Protein AF-A0A497EC99-F1 (afdb_monomer)

Sequence (190 aa):
MMKTQTLIRAAGALVLCTLIGCSTVTSVNPIGRPLASDLSAELTGTWMGAEGNQLQIHCDSAGRLTYAVTEWKEDQGAFAIETGDGILTSIGDRVFFNYVENQDADRPTHGFLLLRAMDGQLAVWLPDVDEFQKLVEENVLIGDLEEDSQASNVVLTGSSEEIATALENLDLAGLFDWSEPAVVLVRVAR

Radius of gyration: 17.2 Å; Cα contacts (8 Å, |Δi|>4): 390; chains: 1; bounding box: 43×41×49 Å

Nearest PDB structures (foldseek):
  2aco-assembly1_B  TM=6.221E-01  e=7.174E-02  Escherichia coli
  1pts-assembly1_A  TM=5.493E-01  e=1.748E-01  Streptomyces avidinii
  8qex-assembly1_B  TM=5.100E-01  e=1.002E-01  Streptomyces avidinii
  5yvf-assembly1_A  TM=5.021E-01  e=2.309E-01  Arabidopsis thaliana
  2wq9-assembly1_A  TM=4.909E-01  e=1.653E-01  Homo sapiens

pLDDT: mean 83.69, std 18.58, range [28.67, 97.56]

Secondary structure (DSSP, 8-state):
----------S-TT----SS----EEESS-SSEE-SS--HHHH-EEEE-TTS-EEEEEE-TT-EEEEEEEEEETTTTEEEEEEEEEEEEEETTEEEEEEES-TTSSS--EEEEEEEEETTEEEEE---HHHHHHHHHTTSS-EEEEE-SS-EEEEE-S-HHHHHHHHHTS-HHHHTTTTS-SEEEEEPP-

Foldseek 3Di:
DDDDDDDDDDDDPVDLCPDFAEAAEKELEDAAAWDPFFCQVLFAAWWAFPVRKIKGWGADRRFKIKIWIWDQDVVVNDIDIDIWIFGWHDQVVWIKTWTFSCPPDPRTITAIWTWDGDDQKIFIFGFDNVVLVVCVVVVLFAWDWDDDPRYTYTYGYDYNVSNSVSVNVDDCCVGGVVVDGSTMIGGDDD

Mean predicted aligned error: 7.89 Å

Structure (mmCIF, N/CA/C/O backbone):
data_AF-A0A497EC99-F1
#
_entry.id   AF-A0A497EC99-F1
#
loop_
_atom_site.group_PDB
_atom_site.id
_atom_site.type_symbol
_atom_site.label_atom_id
_atom_site.label_alt_id
_atom_site.label_comp_id
_atom_site.label_asym_id
_atom_site.label_entity_id
_atom_site.label_seq_id
_atom_site.pdbx_PDB_ins_code
_atom_site.Cartn_x
_atom_site.Cartn_y
_atom_site.Cartn_z
_atom_site.occupancy
_atom_site.B_iso_or_equiv
_atom_site.auth_seq_id
_atom_site.auth_comp_id
_atom_site.auth_asym_id
_atom_site.auth_atom_id
_atom_site.pdbx_PDB_model_num
ATOM 1 N N . MET A 1 1 ? -26.851 10.327 -34.300 1.00 41.28 1 MET A N 1
ATOM 2 C CA . MET A 1 1 ? -26.995 9.330 -33.221 1.00 41.28 1 MET A CA 1
ATOM 3 C C . MET A 1 1 ? -25.916 8.278 -33.431 1.00 41.28 1 MET A C 1
ATOM 5 O O . MET A 1 1 ? -26.082 7.376 -34.235 1.00 41.28 1 MET A O 1
ATOM 9 N N . MET A 1 2 ? -24.765 8.484 -32.800 1.00 28.67 2 MET A N 1
ATOM 10 C CA . MET A 1 2 ? -23.635 7.556 -32.749 1.00 28.67 2 MET A CA 1
ATOM 11 C C . MET A 1 2 ? -23.017 7.801 -31.377 1.00 28.67 2 MET A C 1
ATOM 13 O O . MET A 1 2 ? -22.707 8.944 -31.051 1.00 28.67 2 MET A O 1
ATOM 17 N N . LYS A 1 3 ? -22.993 6.761 -30.539 1.00 31.14 3 LYS A N 1
ATOM 18 C CA . LYS A 1 3 ? -22.470 6.812 -29.174 1.00 31.14 3 LYS A CA 1
ATOM 19 C C . LYS A 1 3 ? -20.972 7.095 -29.259 1.00 31.14 3 LYS A C 1
ATOM 21 O O . LYS A 1 3 ? -20.227 6.257 -29.760 1.00 31.14 3 LYS A O 1
ATOM 26 N N . THR A 1 4 ? -20.566 8.282 -28.827 1.00 32.41 4 THR A N 1
ATOM 27 C CA . THR A 1 4 ? -19.161 8.651 -28.671 1.00 32.41 4 THR A CA 1
ATOM 28 C C . THR A 1 4 ? -18.563 7.725 -27.621 1.00 32.41 4 THR A C 1
ATOM 30 O O . THR A 1 4 ? -19.047 7.665 -26.493 1.00 32.41 4 THR A O 1
ATOM 33 N N . GLN A 1 5 ? -17.595 6.925 -28.052 1.00 32.84 5 GLN A N 1
ATOM 34 C CA . GLN A 1 5 ? -16.872 5.968 -27.233 1.00 32.84 5 GLN A CA 1
ATOM 35 C C . GLN A 1 5 ? -16.141 6.711 -26.115 1.00 32.84 5 GLN A C 1
ATOM 37 O O . GLN A 1 5 ? -15.462 7.706 -26.365 1.00 32.84 5 GLN A O 1
ATOM 42 N N . THR A 1 6 ? -16.317 6.219 -24.893 1.00 29.48 6 THR A N 1
ATOM 43 C CA . THR A 1 6 ? -15.596 6.615 -23.687 1.00 29.48 6 THR A CA 1
ATOM 44 C C . THR A 1 6 ? -14.103 6.357 -23.900 1.00 29.48 6 THR A C 1
ATOM 46 O O . THR A 1 6 ? -13.618 5.249 -23.713 1.00 29.48 6 THR A O 1
ATOM 49 N N . LEU A 1 7 ? -13.388 7.370 -24.378 1.00 34.28 7 LEU A N 1
ATOM 50 C CA . LEU A 1 7 ? -11.933 7.457 -24.356 1.00 34.28 7 LEU A CA 1
ATOM 51 C C . LEU A 1 7 ? -11.592 8.278 -23.124 1.00 34.28 7 LEU A C 1
ATOM 53 O O . LEU A 1 7 ? -11.865 9.472 -23.158 1.00 34.28 7 LEU A O 1
ATOM 57 N N . ILE A 1 8 ? -11.079 7.654 -22.059 1.00 34.16 8 ILE A N 1
ATOM 58 C CA . ILE A 1 8 ? -10.363 8.299 -20.945 1.00 34.16 8 ILE A CA 1
ATOM 59 C C . ILE A 1 8 ? -9.860 7.206 -19.971 1.00 34.16 8 ILE A C 1
ATOM 61 O O . ILE A 1 8 ? -10.642 6.357 -19.559 1.00 34.16 8 ILE A O 1
ATOM 65 N N . ARG A 1 9 ? -8.577 7.339 -19.585 1.00 33.16 9 ARG A N 1
ATOM 66 C CA . ARG A 1 9 ? -7.866 6.814 -18.391 1.00 33.16 9 ARG A CA 1
ATOM 67 C C . ARG A 1 9 ? -7.382 5.358 -18.372 1.00 33.16 9 ARG A C 1
ATOM 69 O O . ARG A 1 9 ? -8.142 4.455 -18.071 1.00 33.16 9 ARG A O 1
ATOM 76 N N . ALA A 1 10 ? -6.069 5.195 -18.554 1.00 31.91 10 ALA A N 1
ATOM 77 C CA . ALA A 1 10 ? -5.166 4.635 -17.536 1.00 3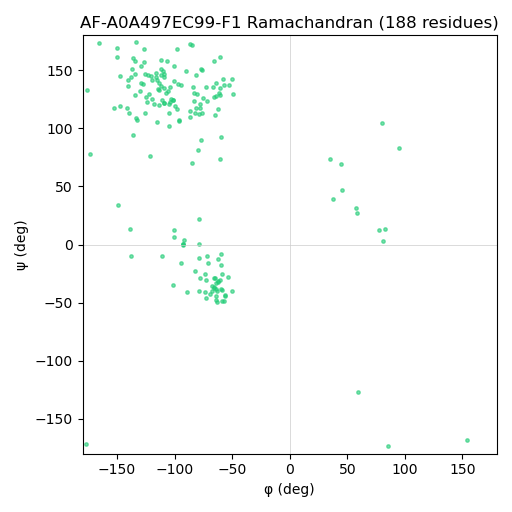1.91 10 ALA A CA 1
ATOM 78 C C . ALA A 1 10 ? -3.719 4.752 -18.052 1.00 31.91 10 ALA A C 1
ATOM 80 O O . ALA A 1 10 ? -3.165 3.798 -18.581 1.00 31.91 10 ALA A O 1
ATOM 81 N N . ALA A 1 11 ? -3.150 5.958 -17.971 1.00 31.94 11 ALA A N 1
ATOM 82 C CA . ALA A 1 11 ? -1.716 6.162 -18.150 1.00 31.94 11 ALA A CA 1
ATOM 83 C C . ALA A 1 11 ? -1.026 5.863 -16.811 1.00 31.94 11 ALA A C 1
ATOM 85 O O . ALA A 1 11 ? -1.481 6.374 -15.788 1.00 31.94 11 ALA A O 1
ATOM 86 N N . GLY A 1 12 ? 0.025 5.038 -16.823 1.00 39.09 12 GLY A N 1
ATOM 87 C CA . GLY A 1 12 ? 1.055 4.980 -15.780 1.00 39.09 12 GLY A CA 1
ATOM 88 C C . GLY A 1 12 ? 0.592 4.998 -14.317 1.00 39.09 12 GLY A C 1
ATOM 89 O O . GLY A 1 12 ? 0.872 5.940 -13.586 1.00 39.09 12 GLY A O 1
ATOM 90 N N . ALA A 1 13 ? -0.052 3.942 -13.821 1.00 37.81 13 ALA A N 1
ATOM 91 C CA . ALA A 1 13 ? -0.330 3.816 -12.386 1.00 37.81 13 ALA A CA 1
ATOM 92 C C . ALA A 1 13 ? 0.869 3.198 -11.632 1.00 37.81 13 ALA A C 1
ATOM 94 O O . ALA A 1 13 ? 0.848 2.059 -11.193 1.00 37.81 13 ALA A O 1
ATOM 95 N N . LEU A 1 14 ? 1.956 3.954 -11.516 1.00 38.59 14 LEU A N 1
ATOM 96 C CA . LEU A 1 14 ? 2.704 4.079 -10.256 1.00 38.59 14 LEU A CA 1
ATOM 97 C C . LEU A 1 14 ? 3.331 5.476 -10.207 1.00 38.59 14 LEU A C 1
ATOM 99 O O . LEU A 1 14 ? 4.446 5.654 -9.731 1.00 38.59 14 LEU A O 1
ATOM 103 N N . VAL A 1 15 ? 2.635 6.467 -10.765 1.00 41.19 15 VAL A N 1
ATOM 104 C CA . VAL A 1 15 ? 3.024 7.852 -10.576 1.00 41.19 15 VAL A CA 1
ATOM 105 C C . VAL A 1 15 ? 2.443 8.278 -9.236 1.00 41.19 15 VAL A C 1
ATOM 107 O O . VAL A 1 15 ? 1.223 8.373 -9.082 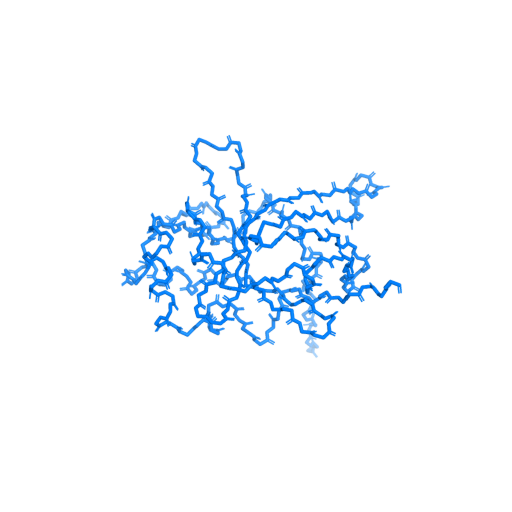1.00 41.19 15 VAL A O 1
ATOM 110 N N . LEU A 1 16 ? 3.326 8.550 -8.273 1.00 42.06 16 LEU A N 1
ATOM 111 C CA . LEU A 1 16 ? 3.058 9.493 -7.191 1.00 42.06 16 LEU A CA 1
ATOM 112 C C . LEU A 1 16 ? 2.787 10.872 -7.829 1.00 42.06 16 LEU A C 1
ATOM 114 O O . LEU A 1 16 ? 3.637 11.759 -7.842 1.00 42.06 16 LEU A O 1
ATOM 118 N N . CYS A 1 17 ? 1.615 11.043 -8.445 1.00 34.59 17 CYS A N 1
ATOM 119 C CA . CYS A 1 17 ? 1.178 12.303 -9.037 1.00 34.59 17 CYS A CA 1
ATOM 120 C C . CYS A 1 17 ? 0.669 13.205 -7.911 1.00 34.59 17 CYS A C 1
ATOM 122 O O . CYS A 1 17 ? -0.527 13.329 -7.676 1.00 34.59 17 CYS A O 1
ATOM 124 N N . THR A 1 18 ? 1.601 13.860 -7.226 1.00 40.62 18 THR A N 1
ATOM 125 C CA . THR A 1 18 ? 1.364 14.881 -6.197 1.00 40.62 18 THR A CA 1
ATOM 126 C C . THR A 1 18 ? 1.027 16.261 -6.771 1.00 40.62 18 THR A C 1
ATOM 128 O O . THR A 1 18 ? 1.192 17.272 -6.095 1.00 40.62 18 THR A O 1
ATOM 131 N N . LEU A 1 19 ? 0.546 16.367 -8.014 1.00 38.56 19 LEU A N 1
ATOM 132 C CA . LEU A 1 19 ? 0.219 17.661 -8.616 1.00 38.56 19 LEU A CA 1
ATOM 133 C C . LEU A 1 19 ? -1.080 17.561 -9.429 1.00 38.56 19 LEU A C 1
ATOM 135 O O . LEU A 1 19 ? -1.116 16.935 -10.483 1.00 38.56 19 LEU A O 1
ATOM 139 N N . ILE A 1 20 ? -2.105 18.266 -8.927 1.00 40.47 20 ILE A N 1
ATOM 140 C CA . ILE A 1 20 ? -3.526 18.345 -9.334 1.00 40.47 20 ILE A CA 1
ATOM 141 C C . ILE A 1 20 ? -4.434 17.383 -8.549 1.00 40.47 20 ILE A C 1
ATOM 143 O O . ILE A 1 20 ? -4.776 16.311 -9.035 1.00 40.47 20 ILE A O 1
ATOM 147 N N . GLY A 1 21 ? -4.847 17.833 -7.355 1.00 48.84 21 GLY A N 1
ATOM 148 C CA . GLY A 1 21 ? -6.160 17.596 -6.729 1.00 48.84 21 GLY A CA 1
ATOM 149 C C . GLY A 1 21 ? -6.809 16.223 -6.910 1.00 48.84 21 GLY A C 1
ATOM 150 O O . GLY A 1 21 ? -8.014 16.149 -7.138 1.00 48.84 21 GLY A O 1
ATOM 151 N N . CYS A 1 22 ? -6.042 15.140 -6.862 1.00 66.56 22 CYS A N 1
ATOM 152 C CA . CYS A 1 22 ? -6.628 13.815 -6.792 1.00 66.56 22 CYS A CA 1
ATOM 153 C C . CYS A 1 22 ? -6.956 13.563 -5.330 1.00 66.56 22 CYS A C 1
ATOM 155 O O . CYS A 1 22 ? -6.081 13.674 -4.480 1.00 66.56 22 CYS A O 1
ATOM 157 N N . SER A 1 23 ? -8.218 13.257 -5.061 1.00 82.62 23 SER A N 1
ATOM 158 C CA . SER A 1 23 ? -8.655 12.735 -3.777 1.00 82.62 23 SER A CA 1
ATOM 159 C C . SER A 1 23 ? -7.767 11.565 -3.351 1.00 82.62 23 SER A C 1
ATOM 161 O O . SER A 1 23 ? -7.547 10.640 -4.137 1.00 82.62 23 SER A O 1
ATOM 163 N N . THR A 1 24 ? -7.249 11.609 -2.125 1.00 88.38 24 THR A N 1
ATOM 164 C CA . THR A 1 24 ? -6.409 10.547 -1.556 1.00 88.38 24 THR A CA 1
ATOM 165 C C . THR A 1 24 ? -6.937 10.0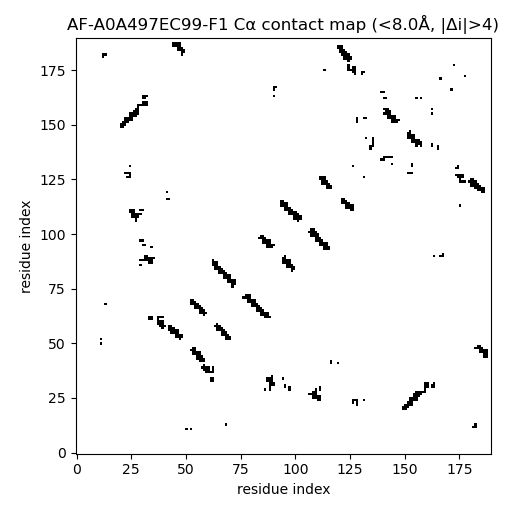66 -0.212 1.00 88.38 24 THR A C 1
ATOM 167 O O . THR A 1 24 ? -7.651 10.774 0.501 1.00 88.38 24 THR A O 1
ATOM 170 N N . VAL A 1 25 ? -6.555 8.839 0.145 1.00 92.94 25 VAL A N 1
ATOM 171 C CA . VAL A 1 25 ? -6.664 8.332 1.512 1.00 92.94 25 VAL A CA 1
ATOM 172 C C . VAL A 1 25 ? -5.257 8.120 2.040 1.00 92.94 25 VAL A C 1
ATOM 174 O O . VAL A 1 25 ? -4.484 7.337 1.487 1.00 92.94 25 VAL A O 1
ATOM 177 N N . THR A 1 26 ? -4.930 8.818 3.117 1.00 94.00 26 THR A N 1
ATOM 178 C CA . THR A 1 26 ? -3.623 8.751 3.767 1.00 94.00 26 THR A CA 1
ATOM 179 C C . THR A 1 26 ? -3.787 8.442 5.244 1.00 94.00 26 THR A C 1
ATOM 181 O O . THR A 1 26 ? -4.891 8.466 5.790 1.00 94.00 26 THR A O 1
ATOM 184 N N . SER A 1 27 ? -2.688 8.119 5.916 1.00 94.56 27 SER A N 1
ATOM 185 C CA . SER A 1 27 ? -2.692 7.856 7.349 1.00 94.56 27 SER A CA 1
ATOM 186 C C . SER A 1 27 ? -1.463 8.438 8.032 1.00 94.56 27 SER A C 1
ATOM 188 O O . SER A 1 27 ? -0.341 8.371 7.528 1.00 94.56 27 SER A O 1
ATOM 190 N N . VAL A 1 28 ? -1.647 8.978 9.232 1.00 93.94 28 VAL A N 1
ATOM 191 C CA . VAL A 1 28 ? -0.537 9.506 10.044 1.00 93.94 28 VAL A CA 1
ATOM 192 C C . VAL A 1 28 ? 0.358 8.394 10.607 1.00 93.94 28 VAL A C 1
ATOM 194 O O . VAL A 1 28 ? 1.478 8.662 11.030 1.00 93.94 28 VAL A O 1
ATOM 197 N N . ASN A 1 29 ? -0.123 7.148 10.592 1.00 94.06 29 ASN A N 1
ATOM 198 C CA . ASN A 1 29 ? 0.620 5.939 10.948 1.00 94.06 29 ASN A CA 1
ATOM 199 C C . ASN A 1 29 ? 0.472 4.885 9.833 1.00 94.06 29 ASN A C 1
ATOM 201 O O . ASN A 1 29 ? -0.571 4.858 9.182 1.00 94.06 29 ASN A O 1
ATOM 205 N N . PRO A 1 30 ? 1.423 3.953 9.644 1.00 95.00 30 PRO A N 1
ATOM 206 C CA . PRO A 1 30 ? 1.198 2.793 8.780 1.00 95.00 30 PRO A CA 1
ATOM 207 C C . PRO A 1 30 ? -0.080 2.048 9.184 1.00 95.00 30 PRO A C 1
ATOM 209 O O . PRO A 1 30 ? -0.325 1.857 10.377 1.00 95.00 30 PRO A O 1
ATOM 212 N N . ILE A 1 31 ? -0.894 1.625 8.224 1.00 94.81 31 ILE A N 1
ATOM 213 C CA . ILE A 1 31 ? -2.105 0.849 8.501 1.00 94.81 31 ILE A CA 1
ATOM 214 C C . ILE A 1 31 ? -1.755 -0.625 8.699 1.00 94.81 31 ILE A C 1
ATOM 216 O O . ILE A 1 31 ? -0.857 -1.140 8.043 1.00 94.81 31 ILE A O 1
ATOM 220 N N . GLY A 1 32 ? -2.462 -1.331 9.580 1.00 95.44 32 GLY A N 1
ATOM 221 C CA . GLY A 1 32 ? -2.238 -2.761 9.809 1.00 95.44 32 GLY A CA 1
ATOM 222 C C . GLY A 1 32 ? -1.128 -3.084 10.811 1.00 95.44 32 GLY A C 1
ATOM 223 O O . GLY A 1 32 ? -0.576 -2.218 11.488 1.00 95.44 32 GLY A O 1
ATOM 224 N N . ARG A 1 33 ? -0.822 -4.379 10.921 1.00 96.00 33 ARG A N 1
ATOM 225 C CA . ARG A 1 33 ? 0.153 -4.938 11.870 1.00 96.00 33 ARG A CA 1
ATOM 226 C C . ARG A 1 33 ? 1.385 -5.475 11.139 1.00 96.00 33 ARG A C 1
ATOM 228 O O . ARG A 1 33 ? 1.278 -5.782 9.951 1.00 96.00 33 ARG A O 1
ATOM 235 N N . PRO A 1 34 ? 2.545 -5.623 11.806 1.00 95.69 34 PRO A N 1
ATOM 236 C CA . PRO A 1 34 ? 3.718 -6.240 11.190 1.00 95.69 34 PRO A CA 1
ATOM 237 C C . PRO A 1 34 ? 3.379 -7.585 10.537 1.00 95.69 34 PRO A C 1
ATOM 239 O O . PRO A 1 34 ? 2.567 -8.343 11.069 1.00 95.69 34 PRO A O 1
ATOM 242 N N . LEU A 1 35 ? 3.996 -7.877 9.390 1.00 94.94 35 LEU A N 1
ATOM 243 C CA . LEU A 1 35 ? 3.782 -9.144 8.694 1.00 94.94 35 LEU A CA 1
ATOM 244 C C . LEU A 1 35 ? 4.120 -10.343 9.588 1.00 94.94 35 LEU A C 1
ATOM 246 O O . LEU A 1 35 ? 5.158 -10.376 10.249 1.00 94.94 35 LEU A O 1
ATOM 250 N N . ALA A 1 36 ? 3.262 -11.363 9.548 1.00 91.50 36 ALA A N 1
ATOM 251 C CA . ALA A 1 36 ? 3.527 -12.650 10.189 1.00 91.50 36 ALA A CA 1
ATOM 252 C C . ALA A 1 36 ? 4.409 -13.577 9.329 1.00 91.50 36 ALA A C 1
ATOM 254 O O . ALA A 1 36 ? 5.039 -14.494 9.857 1.00 91.50 36 ALA A O 1
ATOM 255 N N . SER A 1 37 ? 4.444 -13.357 8.011 1.00 92.12 37 SER A N 1
ATOM 256 C CA . SER A 1 37 ? 5.164 -14.178 7.034 1.00 92.12 37 SER A CA 1
ATOM 257 C C . SER A 1 37 ? 6.205 -13.370 6.267 1.00 92.12 37 SER A C 1
ATOM 259 O O . SER A 1 37 ? 5.975 -12.213 5.921 1.00 92.12 37 SER A O 1
ATOM 261 N N . ASP A 1 38 ? 7.322 -14.014 5.939 1.00 95.12 38 ASP A N 1
ATOM 262 C CA . ASP A 1 38 ? 8.356 -13.442 5.081 1.00 95.12 38 ASP A CA 1
ATOM 263 C C . ASP A 1 38 ? 7.920 -13.486 3.605 1.00 95.12 38 ASP A C 1
ATOM 265 O O . ASP A 1 38 ? 7.801 -14.561 3.017 1.00 95.12 38 ASP A O 1
ATOM 269 N N . LEU A 1 39 ? 7.695 -12.309 3.015 1.00 95.38 39 LEU A N 1
ATOM 270 C CA . LEU A 1 39 ? 7.335 -12.136 1.601 1.00 95.38 39 LEU A CA 1
ATOM 271 C C . LEU A 1 39 ? 8.529 -11.716 0.728 1.00 95.38 39 LEU A C 1
ATOM 273 O O . LEU A 1 39 ? 8.364 -11.437 -0.462 1.00 95.38 39 LEU A O 1
ATOM 277 N N . SER A 1 40 ? 9.745 -11.675 1.282 1.00 95.50 40 SER A N 1
ATOM 278 C CA . SER A 1 40 ? 10.939 -11.169 0.595 1.00 95.50 40 SER A CA 1
ATOM 279 C C . SER A 1 40 ? 11.212 -11.890 -0.724 1.00 95.50 40 SER A C 1
ATOM 281 O O . SER A 1 40 ? 11.473 -11.238 -1.736 1.00 95.50 40 SER A O 1
ATOM 283 N N . ALA A 1 41 ? 11.106 -13.221 -0.746 1.00 94.12 41 ALA A N 1
ATOM 284 C CA . ALA A 1 41 ? 11.321 -14.031 -1.944 1.00 94.12 41 ALA A CA 1
ATOM 285 C C . ALA A 1 41 ? 10.238 -13.806 -3.011 1.00 94.12 41 ALA A C 1
ATOM 287 O O . ALA A 1 41 ? 10.531 -13.806 -4.209 1.00 94.12 41 ALA A O 1
ATOM 288 N N . GLU A 1 42 ? 8.997 -13.594 -2.574 1.00 93.69 42 GLU A N 1
ATOM 289 C CA . GLU A 1 42 ? 7.841 -13.409 -3.446 1.00 93.69 42 GLU A CA 1
ATOM 290 C C . GLU A 1 42 ? 7.774 -12.006 -4.053 1.00 93.69 42 GLU A C 1
ATOM 292 O O . GLU A 1 42 ? 7.287 -11.858 -5.172 1.00 93.69 42 GLU A O 1
ATOM 297 N N . LEU A 1 43 ? 8.304 -10.989 -3.370 1.00 95.19 43 LEU A N 1
ATOM 298 C CA . LEU A 1 43 ? 8.254 -9.597 -3.825 1.00 95.19 43 LEU A CA 1
ATOM 299 C C . LEU A 1 43 ? 9.564 -9.117 -4.452 1.00 95.19 43 LEU A C 1
ATOM 301 O O . LEU A 1 43 ? 9.539 -8.367 -5.426 1.00 95.19 43 LEU A O 1
ATOM 305 N N . THR A 1 44 ? 10.719 -9.579 -3.965 1.00 96.19 44 THR A N 1
ATOM 306 C CA . THR A 1 44 ? 12.016 -9.133 -4.491 1.00 96.19 44 THR A CA 1
ATOM 307 C C . THR A 1 44 ? 12.199 -9.578 -5.936 1.00 96.19 44 THR A C 1
ATOM 309 O O . THR A 1 44 ? 12.112 -10.768 -6.263 1.00 96.19 44 THR A O 1
ATOM 312 N N . GLY A 1 45 ? 12.512 -8.631 -6.815 1.00 95.19 45 GLY A N 1
ATOM 313 C CA . GLY A 1 45 ? 12.737 -8.909 -8.224 1.00 95.19 45 GLY A CA 1
ATOM 314 C C . GLY A 1 45 ? 12.459 -7.725 -9.131 1.00 95.19 45 GLY A C 1
ATOM 315 O O . GLY A 1 45 ? 12.299 -6.589 -8.691 1.00 95.19 45 GLY A O 1
ATOM 316 N N . THR A 1 46 ? 12.425 -8.030 -10.421 1.00 95.38 46 THR A N 1
ATOM 317 C CA . THR A 1 46 ? 12.048 -7.091 -11.468 1.00 95.38 46 THR A CA 1
ATOM 318 C C . THR A 1 46 ? 10.655 -7.447 -11.957 1.00 95.38 46 THR A C 1
ATOM 320 O O . THR A 1 46 ? 10.362 -8.608 -12.245 1.00 95.38 46 THR A O 1
ATOM 323 N N . TRP A 1 47 ? 9.817 -6.431 -12.055 1.00 94.62 47 TRP A N 1
ATOM 324 C CA . TRP A 1 47 ? 8.419 -6.504 -12.429 1.00 94.62 47 TRP A CA 1
ATOM 325 C C . TRP A 1 47 ? 8.172 -5.564 -13.605 1.00 94.62 47 TRP A C 1
ATOM 327 O O . TRP A 1 47 ? 8.823 -4.526 -13.724 1.00 94.62 47 TRP A O 1
ATOM 337 N N . MET A 1 48 ? 7.253 -5.938 -14.484 1.00 92.00 48 MET A N 1
ATOM 338 C CA . MET A 1 48 ? 6.924 -5.195 -15.694 1.00 92.00 48 MET A CA 1
ATOM 339 C C . MET A 1 48 ? 5.429 -4.899 -15.725 1.00 92.00 48 MET A C 1
ATOM 341 O O . MET A 1 48 ? 4.618 -5.815 -15.583 1.00 92.00 48 MET A O 1
ATOM 345 N N . GLY A 1 49 ? 5.075 -3.628 -15.898 1.00 86.81 49 GLY A N 1
ATOM 346 C CA . GLY A 1 49 ? 3.695 -3.194 -16.110 1.00 86.81 49 GLY A CA 1
ATOM 347 C C . GLY A 1 49 ? 3.266 -3.272 -17.576 1.00 86.81 49 GLY A C 1
ATOM 348 O O . GLY A 1 49 ? 4.086 -3.484 -18.471 1.00 86.81 49 GLY A O 1
ATOM 349 N N . ALA A 1 50 ? 1.971 -3.060 -17.828 1.00 76.44 50 ALA A N 1
ATOM 350 C CA . ALA A 1 50 ? 1.355 -3.175 -19.156 1.00 76.44 50 ALA A CA 1
ATOM 351 C C . ALA A 1 50 ? 1.955 -2.235 -20.227 1.00 76.44 50 ALA A C 1
ATOM 353 O O . ALA A 1 50 ? 1.918 -2.558 -21.412 1.00 76.44 50 ALA A O 1
ATOM 354 N N . GLU A 1 51 ? 2.546 -1.109 -19.817 1.00 75.75 51 GLU A N 1
ATOM 355 C CA . GLU A 1 51 ? 3.136 -0.091 -20.705 1.00 75.75 51 GLU A CA 1
ATOM 356 C C . GLU A 1 51 ? 4.669 -0.197 -20.819 1.00 75.75 51 GLU A C 1
ATOM 358 O O . GLU A 1 51 ? 5.332 0.704 -21.321 1.00 75.75 51 GLU A O 1
ATOM 363 N N . GLY A 1 52 ? 5.258 -1.303 -20.349 1.00 74.56 52 GLY A N 1
ATOM 364 C CA . GLY A 1 52 ? 6.709 -1.517 -20.383 1.00 74.56 52 GLY A CA 1
ATOM 365 C C . GLY A 1 52 ? 7.479 -0.826 -19.253 1.00 74.56 52 GLY A C 1
ATOM 366 O O . GLY A 1 52 ? 8.702 -0.950 -19.197 1.00 74.56 52 GLY A O 1
ATOM 367 N N . ASN A 1 53 ? 6.781 -0.160 -18.327 1.00 80.88 53 ASN A N 1
ATOM 368 C CA . ASN A 1 53 ? 7.380 0.381 -17.109 1.00 80.88 53 ASN A CA 1
ATOM 369 C C . ASN A 1 53 ? 7.988 -0.755 -16.282 1.00 80.88 53 ASN A C 1
ATOM 371 O O . ASN A 1 53 ? 7.331 -1.765 -16.001 1.00 80.88 53 ASN A O 1
ATOM 375 N N . GLN A 1 54 ? 9.250 -0.581 -15.899 1.00 89.44 54 GLN A N 1
ATOM 376 C CA . GLN A 1 54 ? 9.990 -1.553 -15.110 1.00 89.44 54 GLN A CA 1
ATOM 377 C C . GLN A 1 54 ? 10.039 -1.098 -13.654 1.00 89.44 54 GLN A C 1
ATOM 379 O O . GLN A 1 54 ? 10.544 -0.017 -13.357 1.00 89.44 54 GLN A O 1
ATOM 384 N N . LEU A 1 55 ? 9.570 -1.960 -12.756 1.00 92.12 55 LEU A N 1
ATOM 385 C CA . LEU A 1 55 ? 9.646 -1.791 -11.311 1.00 92.12 55 LEU A CA 1
ATOM 386 C C . LEU A 1 55 ? 10.648 -2.796 -10.740 1.00 92.12 55 LEU A C 1
ATOM 388 O O . LEU A 1 55 ? 10.497 -4.008 -10.894 1.00 92.12 55 LEU A O 1
ATOM 392 N N . GLN A 1 56 ? 11.678 -2.310 -10.064 1.00 95.50 56 GLN A N 1
ATOM 393 C CA . GLN A 1 56 ? 12.590 -3.139 -9.291 1.00 95.50 56 GLN A CA 1
ATOM 394 C C . GLN A 1 56 ? 12.228 -3.042 -7.815 1.00 95.50 56 GLN A C 1
ATOM 396 O O . GLN A 1 56 ? 12.193 -1.947 -7.269 1.00 95.50 56 GLN A O 1
ATOM 401 N N . ILE A 1 57 ? 11.978 -4.184 -7.177 1.00 95.88 57 ILE A N 1
ATOM 402 C CA . ILE A 1 57 ? 11.635 -4.284 -5.757 1.00 95.88 57 ILE A CA 1
ATOM 403 C C . ILE A 1 57 ? 12.744 -5.031 -5.020 1.00 95.88 57 ILE A C 1
ATOM 405 O O . ILE A 1 57 ? 13.170 -6.112 -5.442 1.00 95.88 57 ILE A O 1
ATOM 409 N N . HIS A 1 58 ? 13.158 -4.486 -3.880 1.00 97.38 58 HIS A N 1
ATOM 410 C CA . HIS A 1 58 ? 13.893 -5.193 -2.843 1.00 97.38 58 HIS A CA 1
ATOM 411 C C . HIS A 1 58 ? 13.058 -5.199 -1.564 1.00 97.38 58 HIS A C 1
ATOM 413 O O . HIS A 1 58 ? 12.712 -4.138 -1.055 1.00 97.38 58 HIS A O 1
ATOM 4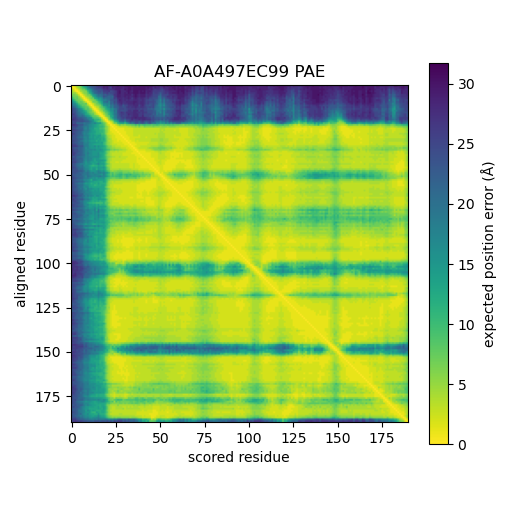19 N N . CYS A 1 59 ? 12.734 -6.385 -1.056 1.00 97.00 59 CYS A N 1
ATOM 420 C CA . CYS A 1 59 ? 12.006 -6.554 0.195 1.00 97.00 59 CYS A CA 1
ATOM 421 C C . CYS A 1 59 ? 12.845 -7.398 1.153 1.00 97.00 59 CYS A C 1
ATOM 423 O O . CYS A 1 59 ? 13.312 -8.472 0.769 1.00 97.00 59 CYS A O 1
ATOM 425 N N . ASP A 1 60 ? 13.024 -6.932 2.386 1.00 97.06 60 ASP A N 1
ATOM 426 C CA . ASP A 1 60 ? 13.673 -7.713 3.438 1.00 97.06 60 ASP A CA 1
ATOM 427 C C . ASP A 1 60 ? 12.674 -8.612 4.188 1.00 97.06 60 ASP A C 1
ATOM 429 O O . ASP A 1 60 ? 11.458 -8.537 3.991 1.00 97.06 60 ASP A O 1
ATOM 433 N N . SER A 1 61 ? 13.191 -9.483 5.059 1.00 96.12 61 SER A N 1
ATOM 434 C CA . SER A 1 61 ? 12.376 -10.427 5.833 1.00 96.12 61 SER A CA 1
ATOM 435 C C . SER A 1 61 ? 11.549 -9.773 6.946 1.00 96.12 61 SER A C 1
ATOM 437 O O . SER A 1 61 ? 10.733 -10.442 7.572 1.00 96.12 61 SER A O 1
ATOM 439 N N . ALA A 1 62 ? 11.782 -8.490 7.243 1.00 95.50 62 ALA A N 1
ATOM 440 C CA . ALA A 1 62 ? 10.981 -7.703 8.176 1.00 95.50 62 ALA A CA 1
ATOM 441 C C . ALA A 1 62 ? 9.850 -6.938 7.463 1.00 95.50 62 ALA A C 1
ATOM 443 O O . ALA A 1 62 ? 9.095 -6.219 8.116 1.00 95.50 62 ALA A O 1
ATOM 444 N N . GLY A 1 63 ? 9.733 -7.083 6.138 1.00 96.19 63 GLY A N 1
ATOM 445 C CA . GLY A 1 63 ? 8.734 -6.403 5.326 1.00 96.19 63 GLY A CA 1
ATOM 446 C C . GLY A 1 63 ? 9.120 -4.977 4.937 1.00 96.19 63 GLY A C 1
ATOM 447 O O . GLY A 1 63 ? 8.258 -4.237 4.474 1.00 96.19 63 GLY A O 1
ATOM 448 N N . ARG A 1 64 ? 10.378 -4.552 5.104 1.00 97.06 64 ARG A N 1
ATOM 449 C CA . ARG A 1 64 ? 10.828 -3.266 4.551 1.00 97.06 64 ARG A CA 1
ATOM 450 C C . ARG A 1 64 ? 11.007 -3.427 3.055 1.00 97.06 64 ARG A C 1
ATOM 452 O O . ARG A 1 64 ? 11.723 -4.326 2.614 1.00 97.06 64 ARG A O 1
ATOM 459 N N . LEU A 1 65 ? 10.366 -2.554 2.291 1.00 95.50 65 LEU A N 1
ATOM 460 C CA . LEU A 1 65 ? 10.361 -2.600 0.838 1.00 95.50 65 LEU A CA 1
ATOM 461 C C . LEU A 1 65 ? 10.957 -1.304 0.297 1.00 95.50 65 LEU A C 1
ATOM 463 O O . LEU A 1 65 ? 10.495 -0.215 0.621 1.00 95.50 65 LEU A O 1
ATOM 467 N N . THR A 1 66 ? 11.975 -1.433 -0.546 1.00 95.81 66 THR A N 1
ATOM 468 C CA . THR A 1 66 ? 12.519 -0.348 -1.367 1.00 95.81 66 THR A CA 1
ATOM 469 C C . THR A 1 66 ? 12.237 -0.665 -2.823 1.00 95.81 66 THR A C 1
ATOM 471 O O . THR A 1 66 ? 12.381 -1.815 -3.252 1.00 95.81 66 THR A O 1
ATOM 474 N N . TYR A 1 67 ? 11.856 0.344 -3.595 1.00 93.19 67 TYR A N 1
ATOM 475 C CA . TYR A 1 67 ? 11.594 0.182 -5.012 1.00 93.19 67 TYR A CA 1
ATOM 476 C C . TYR A 1 67 ? 12.236 1.276 -5.858 1.00 93.19 67 TYR A C 1
ATOM 478 O O . TYR A 1 67 ? 12.541 2.370 -5.383 1.00 93.19 67 TYR A O 1
ATOM 486 N N . ALA A 1 68 ? 12.426 0.952 -7.132 1.00 91.94 68 ALA A N 1
ATOM 487 C CA . ALA A 1 68 ? 12.778 1.893 -8.179 1.00 91.94 68 ALA A CA 1
ATOM 488 C C . ALA A 1 68 ? 11.904 1.622 -9.406 1.00 91.94 68 ALA A C 1
ATOM 490 O O . ALA A 1 68 ? 11.836 0.481 -9.867 1.00 91.94 68 ALA A O 1
ATOM 491 N N . VAL A 1 69 ? 11.254 2.650 -9.941 1.00 89.19 69 VAL A N 1
ATOM 492 C CA . VAL A 1 69 ? 10.493 2.589 -11.191 1.00 89.19 69 VAL A CA 1
ATOM 493 C C . VAL A 1 69 ? 11.199 3.418 -12.255 1.00 89.19 69 VAL A C 1
ATOM 495 O O . VAL A 1 69 ? 11.701 4.505 -11.980 1.00 89.19 69 VAL A O 1
ATOM 498 N N . THR A 1 70 ? 11.289 2.879 -13.468 1.00 85.94 70 THR A N 1
ATOM 499 C CA . THR A 1 70 ? 11.772 3.620 -14.640 1.00 85.94 70 THR A CA 1
ATOM 500 C C . THR A 1 70 ? 10.585 4.018 -15.502 1.00 85.94 70 THR A C 1
ATOM 502 O O . THR A 1 70 ? 9.823 3.146 -15.922 1.00 85.94 70 THR A O 1
ATOM 505 N N . GLU A 1 71 ? 10.457 5.312 -15.787 1.00 80.50 71 GLU A N 1
ATOM 506 C CA . GLU A 1 71 ? 9.359 5.883 -16.572 1.00 80.50 71 GLU A CA 1
ATOM 507 C C . GLU A 1 71 ? 9.895 6.878 -17.610 1.00 80.50 71 GLU A C 1
ATOM 509 O O . GLU A 1 71 ? 10.893 7.563 -17.378 1.00 80.50 71 GLU A O 1
ATOM 514 N N . TRP A 1 72 ? 9.243 6.965 -18.770 1.00 82.81 72 TRP A N 1
ATOM 515 C CA . TRP A 1 72 ? 9.500 8.020 -19.748 1.00 82.81 72 TRP A CA 1
ATOM 516 C C . TRP A 1 72 ? 8.755 9.304 -19.362 1.00 82.81 72 TRP A C 1
ATOM 518 O O . TRP A 1 72 ? 7.527 9.326 -19.352 1.00 82.81 72 TRP A O 1
ATOM 528 N N . LYS A 1 73 ? 9.482 10.391 -19.087 1.00 81.00 73 LYS A N 1
ATOM 529 C CA . LYS A 1 73 ? 8.896 11.705 -18.790 1.00 81.00 73 LYS A CA 1
ATOM 530 C C . LYS A 1 73 ? 8.867 12.549 -20.066 1.00 81.00 73 LYS A C 1
ATOM 532 O O . LYS A 1 73 ? 9.914 12.982 -20.553 1.00 81.00 73 LYS A O 1
ATOM 537 N N . GLU A 1 74 ? 7.678 12.752 -20.642 1.00 84.19 74 GLU A N 1
ATOM 538 C CA . GLU A 1 74 ? 7.513 13.452 -21.930 1.00 84.19 74 GLU A CA 1
ATOM 539 C C . GLU A 1 74 ? 8.056 14.887 -21.914 1.00 84.19 74 GLU A C 1
ATOM 541 O O . GLU A 1 74 ? 8.678 15.323 -22.882 1.00 84.19 74 GLU A O 1
ATOM 546 N N . ASP A 1 75 ? 7.864 15.602 -20.807 1.00 85.62 75 ASP A N 1
ATOM 547 C CA . ASP A 1 75 ? 8.329 16.974 -20.589 1.00 85.62 75 ASP A CA 1
ATOM 548 C C . ASP A 1 75 ? 9.861 17.087 -20.553 1.00 85.62 75 ASP A C 1
ATOM 550 O O . ASP A 1 75 ? 10.424 18.112 -20.942 1.00 85.62 75 ASP A O 1
ATOM 554 N N . GLN A 1 76 ? 10.538 16.017 -20.136 1.00 88.06 76 GLN A N 1
ATOM 555 C CA . GLN A 1 76 ? 11.998 15.924 -20.093 1.00 88.06 76 GLN A CA 1
ATOM 556 C C . GLN A 1 76 ? 12.584 15.267 -21.350 1.00 88.06 76 GLN A C 1
ATOM 558 O O . GLN A 1 76 ? 13.785 15.380 -21.597 1.00 88.06 76 GLN A O 1
ATOM 563 N N . GLY A 1 77 ? 11.759 14.578 -22.147 1.00 90.50 77 GLY A N 1
ATOM 564 C CA . GLY A 1 77 ? 12.202 13.807 -23.310 1.00 90.50 77 GLY A CA 1
ATOM 565 C C . GLY A 1 77 ? 13.232 12.729 -22.953 1.00 90.50 77 GLY A C 1
ATOM 566 O O . GLY A 1 77 ? 14.132 12.453 -23.750 1.00 90.50 77 GLY A O 1
ATOM 567 N N . ALA A 1 78 ? 13.146 12.173 -21.741 1.00 89.50 78 ALA A N 1
ATOM 568 C CA . ALA A 1 78 ? 14.113 11.231 -21.193 1.00 89.50 78 ALA A CA 1
ATOM 569 C C . ALA A 1 78 ? 13.455 10.251 -20.210 1.00 89.50 78 ALA A C 1
ATOM 571 O O . ALA A 1 78 ? 12.381 10.510 -19.665 1.00 89.50 78 ALA A O 1
ATOM 572 N N . PHE A 1 79 ? 14.135 9.130 -19.957 1.00 86.25 79 PHE A N 1
ATOM 573 C CA . PHE A 1 79 ? 13.782 8.255 -18.844 1.00 86.25 79 PHE A CA 1
ATOM 574 C C . PHE A 1 79 ? 14.184 8.894 -17.513 1.00 86.25 79 PHE A C 1
ATOM 576 O O . PHE A 1 79 ? 15.314 9.368 -17.370 1.00 86.25 79 PHE A O 1
ATOM 583 N N . ALA A 1 80 ? 13.283 8.835 -16.538 1.00 86.69 80 ALA A N 1
ATOM 584 C CA . ALA A 1 80 ? 13.535 9.157 -15.144 1.00 86.69 80 ALA A CA 1
ATOM 585 C C . ALA A 1 80 ? 13.445 7.887 -14.289 1.00 86.69 80 ALA A C 1
ATOM 587 O O . ALA A 1 80 ? 12.728 6.940 -14.625 1.00 86.69 80 ALA A O 1
ATOM 588 N N . ILE A 1 81 ? 14.193 7.877 -13.186 1.00 86.88 81 ILE A N 1
ATOM 589 C CA . ILE A 1 81 ? 14.080 6.856 -12.147 1.00 86.88 81 ILE A CA 1
ATOM 590 C C . ILE A 1 81 ? 13.453 7.520 -10.932 1.00 86.88 81 ILE A C 1
ATOM 592 O O . ILE A 1 81 ? 14.015 8.475 -10.397 1.00 86.88 81 ILE A O 1
ATOM 596 N N . GLU A 1 82 ? 12.325 6.984 -10.488 1.00 86.50 82 GLU A N 1
ATOM 597 C CA . GLU A 1 82 ? 11.729 7.335 -9.205 1.00 86.50 82 GLU A CA 1
ATOM 598 C C . GLU A 1 82 ? 11.996 6.203 -8.220 1.00 86.50 82 GLU A C 1
ATOM 600 O O . GLU A 1 82 ? 11.890 5.022 -8.558 1.00 86.50 82 GLU A O 1
ATOM 605 N N . THR A 1 83 ? 12.388 6.561 -7.004 1.00 87.44 83 THR A N 1
ATOM 606 C CA . THR A 1 83 ? 12.674 5.605 -5.936 1.00 87.44 83 THR A CA 1
ATOM 607 C C . THR A 1 83 ? 11.805 5.906 -4.739 1.00 87.44 83 THR A C 1
ATOM 609 O O . THR A 1 83 ? 11.591 7.073 -4.421 1.00 87.44 83 THR A O 1
ATOM 612 N N . GLY A 1 84 ? 11.394 4.866 -4.029 1.00 89.19 84 GLY A N 1
ATOM 613 C CA . GLY A 1 84 ? 10.691 5.027 -2.769 1.00 89.19 84 GLY A CA 1
ATOM 614 C C . GLY A 1 84 ? 10.945 3.870 -1.824 1.00 89.19 84 GLY A C 1
ATOM 615 O O . GLY A 1 84 ? 11.505 2.829 -2.184 1.00 89.19 84 GLY A O 1
ATOM 616 N N . ASP A 1 85 ? 10.519 4.074 -0.590 1.00 91.81 85 ASP A N 1
ATOM 617 C CA . ASP A 1 85 ? 10.615 3.109 0.485 1.00 91.81 85 ASP A CA 1
ATOM 618 C C . ASP A 1 85 ? 9.313 3.061 1.284 1.00 91.81 85 ASP A C 1
ATOM 620 O O . ASP A 1 85 ? 8.466 3.957 1.224 1.00 91.81 85 ASP A O 1
ATOM 624 N N . GLY A 1 86 ? 9.138 1.961 2.001 1.00 94.19 86 GLY A N 1
ATOM 625 C CA . GLY A 1 86 ? 7.986 1.760 2.848 1.00 94.19 86 GLY A CA 1
ATOM 626 C C . GLY A 1 86 ? 8.050 0.450 3.613 1.00 94.19 86 GLY A C 1
ATOM 627 O O . GLY A 1 86 ? 9.062 -0.262 3.622 1.00 94.19 86 GLY A O 1
ATOM 628 N N . ILE A 1 87 ? 6.942 0.128 4.267 1.00 96.62 87 ILE A N 1
ATOM 629 C CA . ILE A 1 87 ? 6.807 -1.078 5.074 1.00 96.62 87 ILE A CA 1
ATOM 630 C C . ILE A 1 87 ? 5.549 -1.849 4.705 1.00 96.62 87 ILE A C 1
ATOM 632 O O . ILE A 1 87 ? 4.473 -1.283 4.490 1.00 96.62 87 ILE A O 1
ATOM 636 N N . LEU A 1 88 ? 5.701 -3.165 4.653 1.00 97.56 88 LEU A N 1
ATOM 637 C CA . LEU A 1 88 ? 4.606 -4.093 4.502 1.00 97.56 88 LEU A CA 1
ATOM 638 C C . LEU A 1 88 ? 3.974 -4.398 5.855 1.00 97.56 88 LEU A C 1
ATOM 640 O O . LEU A 1 88 ? 4.655 -4.684 6.843 1.00 97.56 88 LEU A O 1
ATOM 644 N N . THR A 1 89 ? 2.654 -4.387 5.873 1.00 97.38 89 THR A N 1
ATOM 645 C CA . THR A 1 89 ? 1.832 -4.740 7.027 1.00 97.38 89 THR A CA 1
ATOM 646 C C . THR A 1 89 ? 0.709 -5.673 6.594 1.00 97.38 89 THR A C 1
ATOM 648 O O . THR A 1 89 ? 0.539 -5.964 5.409 1.00 97.38 89 THR A O 1
ATOM 651 N N . SER A 1 90 ? -0.054 -6.182 7.558 1.00 96.06 90 SER A N 1
ATOM 652 C CA . SER A 1 90 ? -1.195 -7.051 7.296 1.00 96.06 90 SER A CA 1
ATOM 653 C C . SER A 1 90 ? -2.412 -6.725 8.149 1.00 96.06 90 SER A C 1
ATOM 655 O O . SER A 1 90 ? -2.298 -6.240 9.279 1.00 96.06 90 SER A O 1
ATOM 657 N N . ILE A 1 91 ? -3.578 -7.019 7.580 1.00 94.69 91 ILE A N 1
ATOM 658 C CA . ILE A 1 91 ? -4.884 -7.021 8.241 1.00 94.69 91 ILE A CA 1
ATOM 659 C C . ILE A 1 91 ? -5.565 -8.324 7.815 1.00 94.69 91 ILE A C 1
ATOM 661 O O . ILE A 1 91 ? -5.908 -8.492 6.644 1.00 94.69 91 ILE A O 1
ATOM 665 N N . GLY A 1 92 ? -5.702 -9.282 8.734 1.00 91.25 92 GLY A N 1
ATOM 666 C CA . GLY A 1 92 ? -6.054 -10.657 8.367 1.00 91.25 92 GLY A CA 1
ATOM 667 C C . GLY A 1 92 ? -5.022 -11.286 7.419 1.00 91.25 92 GLY A C 1
ATOM 668 O O . GLY A 1 92 ? -3.829 -11.301 7.710 1.00 91.25 92 GLY A O 1
ATOM 669 N N . ASP A 1 93 ? -5.482 -11.808 6.283 1.00 90.88 93 ASP A N 1
ATOM 670 C CA . ASP A 1 93 ? -4.663 -12.409 5.220 1.00 90.88 93 ASP A CA 1
ATOM 671 C C . ASP A 1 93 ? -4.239 -11.411 4.125 1.00 90.88 93 ASP A C 1
ATOM 673 O O . ASP A 1 93 ? -3.607 -11.789 3.137 1.00 90.88 93 ASP A O 1
ATOM 677 N N . ARG A 1 94 ? -4.585 -10.131 4.289 1.00 93.38 94 ARG A N 1
ATOM 678 C CA . ARG A 1 94 ? -4.361 -9.075 3.298 1.00 93.38 94 ARG A CA 1
ATOM 679 C C . ARG A 1 94 ? -3.087 -8.314 3.620 1.00 93.38 94 ARG A C 1
ATOM 681 O O . ARG A 1 94 ? -2.842 -7.982 4.780 1.00 93.38 94 ARG A O 1
ATOM 688 N N . VAL A 1 95 ? -2.303 -8.017 2.589 1.00 96.06 95 VAL A N 1
ATOM 689 C CA . VAL A 1 95 ? -0.997 -7.360 2.705 1.00 96.06 95 VAL A CA 1
ATOM 690 C C . VAL A 1 95 ? -1.102 -5.931 2.204 1.00 96.06 95 VAL A C 1
ATOM 692 O O . VAL A 1 95 ? -1.581 -5.697 1.100 1.00 96.06 95 VAL A O 1
ATOM 695 N N . PHE A 1 96 ? -0.608 -4.985 2.989 1.00 96.56 96 PHE A N 1
ATOM 696 C CA . PHE A 1 96 ? -0.587 -3.573 2.633 1.00 96.56 96 PHE A CA 1
ATOM 697 C C . PHE A 1 96 ? 0.845 -3.094 2.496 1.00 96.56 96 PHE A C 1
ATOM 699 O O . PHE A 1 96 ? 1.696 -3.474 3.294 1.00 96.56 96 PHE A O 1
ATOM 706 N N . PHE A 1 97 ? 1.107 -2.234 1.519 1.00 96.81 97 PHE A N 1
ATOM 707 C CA . PHE A 1 97 ? 2.348 -1.477 1.433 1.00 96.81 97 PHE A CA 1
ATOM 708 C C . PHE A 1 97 ? 2.096 -0.034 1.837 1.00 96.81 97 PHE A C 1
ATOM 710 O O . PHE A 1 97 ? 1.285 0.640 1.212 1.00 96.81 97 PHE A O 1
ATOM 717 N N . ASN A 1 98 ? 2.798 0.417 2.874 1.00 95.81 98 ASN A N 1
ATOM 718 C CA . ASN A 1 98 ? 2.726 1.774 3.402 1.00 95.81 98 ASN A CA 1
ATOM 719 C C . ASN A 1 98 ? 3.985 2.518 2.977 1.00 95.81 98 ASN A C 1
ATOM 721 O O . ASN A 1 98 ? 5.071 2.168 3.444 1.00 95.81 98 ASN A O 1
ATOM 725 N N . TYR A 1 99 ? 3.847 3.527 2.126 1.00 92.12 99 TYR A N 1
ATOM 726 C CA . TYR A 1 99 ? 4.951 4.374 1.681 1.00 92.12 99 TYR A CA 1
ATOM 727 C C . TYR A 1 99 ? 4.800 5.771 2.268 1.00 92.12 99 TYR A C 1
ATOM 729 O O . TYR A 1 99 ? 3.687 6.237 2.509 1.00 92.12 99 TYR A O 1
ATOM 737 N N . VAL A 1 100 ? 5.920 6.443 2.514 1.00 85.12 100 VAL A N 1
ATOM 738 C CA . VAL A 1 100 ? 5.880 7.826 2.991 1.00 85.12 100 VAL A CA 1
ATOM 739 C C . VAL A 1 100 ? 5.575 8.733 1.805 1.00 85.12 100 VAL A C 1
ATOM 741 O O . VAL A 1 100 ? 6.318 8.738 0.828 1.00 85.12 100 VAL A O 1
ATOM 744 N N . GLU A 1 101 ? 4.480 9.482 1.883 1.00 73.44 101 GLU A N 1
ATOM 745 C CA . GLU A 1 101 ? 4.047 10.372 0.801 1.00 73.44 101 GLU A CA 1
ATOM 746 C C . GLU A 1 101 ? 4.661 11.769 0.940 1.00 73.44 101 GLU A C 1
ATOM 748 O O . GLU A 1 101 ? 5.145 12.338 -0.033 1.00 73.44 101 GLU A O 1
ATOM 753 N N . ASN A 1 102 ? 4.728 12.287 2.170 1.00 70.00 102 ASN A N 1
ATOM 754 C CA . ASN A 1 102 ? 5.258 13.617 2.471 1.00 70.00 102 ASN A CA 1
ATOM 755 C C . ASN A 1 102 ? 6.434 13.528 3.454 1.00 70.00 102 ASN A C 1
ATOM 757 O O . ASN A 1 102 ? 6.277 13.805 4.642 1.00 70.00 102 ASN A O 1
ATOM 761 N N . GLN A 1 103 ? 7.615 13.121 2.971 1.00 65.38 103 GLN A N 1
ATOM 762 C CA . GLN A 1 103 ? 8.810 12.960 3.821 1.00 65.38 103 GLN A CA 1
ATOM 763 C C . GLN A 1 103 ? 9.275 14.271 4.480 1.00 65.38 103 GLN A C 1
ATOM 765 O O . GLN A 1 103 ? 9.784 14.236 5.597 1.00 65.38 103 GLN A O 1
ATOM 770 N N . ASP A 1 104 ? 9.070 15.412 3.815 1.00 67.88 104 ASP A N 1
ATOM 771 C CA . ASP A 1 104 ? 9.559 16.725 4.263 1.00 67.88 104 ASP A CA 1
ATOM 772 C C . ASP A 1 104 ? 8.542 17.520 5.105 1.00 67.88 104 ASP A C 1
ATOM 774 O O . ASP A 1 104 ? 8.825 18.644 5.524 1.00 67.88 104 ASP A O 1
ATOM 778 N N . ALA A 1 105 ? 7.347 16.975 5.345 1.00 71.56 105 ALA A N 1
ATOM 779 C CA . ALA A 1 105 ? 6.335 17.639 6.158 1.00 71.56 105 ALA A CA 1
ATOM 780 C C . ALA A 1 105 ? 6.651 17.532 7.660 1.00 71.56 105 ALA A C 1
ATOM 782 O O . ALA A 1 105 ? 7.187 16.526 8.126 1.00 71.56 105 ALA A O 1
ATOM 783 N N . ASP A 1 106 ? 6.212 18.527 8.442 1.00 73.62 106 ASP A N 1
ATOM 784 C CA . ASP A 1 106 ? 6.301 18.512 9.916 1.00 73.62 106 ASP A CA 1
ATOM 785 C C . ASP A 1 106 ? 5.664 17.250 10.527 1.00 73.62 106 ASP A C 1
ATOM 787 O O . ASP A 1 106 ? 6.058 16.791 11.604 1.00 73.62 106 ASP A O 1
ATOM 791 N N . ARG A 1 107 ? 4.680 16.674 9.825 1.00 72.62 107 ARG A N 1
ATOM 792 C CA . ARG A 1 107 ? 4.080 15.382 10.135 1.00 72.62 107 ARG A CA 1
ATOM 793 C C . ARG A 1 107 ? 3.987 14.545 8.854 1.00 72.62 107 ARG A C 1
ATOM 795 O O . ARG A 1 107 ? 3.132 14.844 8.022 1.00 72.62 107 ARG A O 1
ATOM 802 N N . PRO A 1 108 ? 4.826 13.509 8.684 1.00 80.94 108 PRO A N 1
ATOM 803 C CA . PRO A 1 108 ? 4.748 12.659 7.507 1.00 80.94 108 PRO A CA 1
ATOM 804 C C . PRO A 1 108 ? 3.437 11.872 7.504 1.00 80.94 108 PRO A C 1
ATOM 806 O O . PRO A 1 108 ? 3.026 11.303 8.520 1.00 80.94 108 PRO A O 1
ATOM 809 N N . THR A 1 109 ? 2.793 11.835 6.344 1.00 88.75 109 THR A N 1
ATOM 810 C CA . THR A 1 109 ? 1.660 10.959 6.056 1.00 88.75 109 THR A CA 1
ATOM 811 C C . THR A 1 109 ? 2.128 9.759 5.245 1.00 88.75 109 THR A C 1
ATOM 813 O O . THR A 1 109 ? 3.131 9.807 4.525 1.00 88.75 109 THR A O 1
ATOM 816 N N . HIS A 1 110 ? 1.390 8.668 5.388 1.00 90.62 110 HIS A 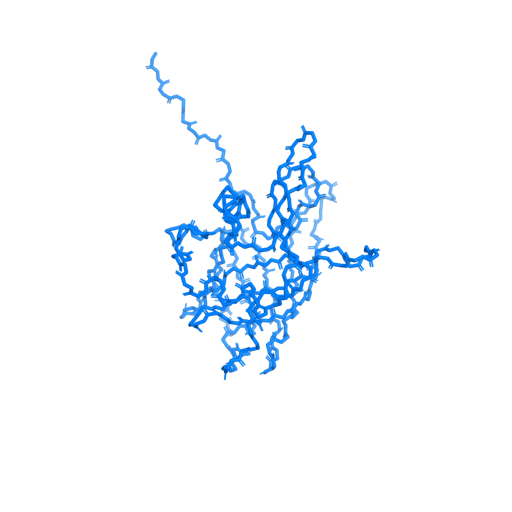N 1
ATOM 817 C CA . HIS A 1 110 ? 1.618 7.427 4.676 1.00 90.62 110 HIS A CA 1
ATOM 818 C C . HIS A 1 110 ? 0.482 7.225 3.683 1.00 90.62 110 HIS A C 1
ATOM 820 O O . HIS A 1 110 ? -0.685 7.177 4.083 1.00 90.62 110 HIS A O 1
ATOM 826 N N . GLY A 1 111 ? 0.834 7.065 2.413 1.00 92.25 111 GLY A N 1
ATOM 827 C CA . GLY A 1 111 ? -0.049 6.420 1.456 1.00 92.25 111 GLY A CA 1
ATOM 828 C C . GLY A 1 111 ? -0.007 4.912 1.686 1.00 92.25 111 GLY A C 1
ATOM 829 O O . GLY A 1 111 ? 1.003 4.368 2.149 1.00 92.25 111 GLY A O 1
ATOM 830 N N . PHE A 1 112 ? -1.103 4.222 1.386 1.00 94.75 112 PHE A N 1
ATOM 831 C CA . PHE A 1 112 ? -1.158 2.773 1.515 1.00 94.75 112 PHE A CA 1
ATOM 832 C C . PHE A 1 112 ? -1.862 2.116 0.337 1.00 94.75 112 PHE A C 1
ATOM 834 O O . PHE A 1 112 ? -2.834 2.634 -0.205 1.00 94.75 112 PHE A O 1
ATOM 841 N N . LEU A 1 113 ? -1.357 0.945 -0.038 1.00 94.38 113 LEU A N 1
ATOM 842 C CA . LEU A 1 113 ? -1.832 0.157 -1.169 1.00 94.38 113 LEU A CA 1
ATOM 843 C C . LEU A 1 113 ? -2.125 -1.260 -0.702 1.00 94.38 113 LEU A C 1
ATOM 845 O O . LEU A 1 113 ? -1.320 -1.836 0.033 1.00 94.38 113 LEU A O 1
ATOM 849 N N . LEU A 1 114 ? -3.227 -1.845 -1.162 1.00 94.88 114 LEU A N 1
ATOM 850 C CA . LEU A 1 114 ? -3.466 -3.274 -0.989 1.00 94.88 114 LEU A CA 1
ATOM 851 C C . LEU A 1 114 ? -2.673 -4.034 -2.056 1.00 94.88 114 LEU A C 1
ATOM 853 O O . LEU A 1 114 ? -2.761 -3.724 -3.245 1.00 94.88 114 LEU A O 1
ATOM 857 N N . LEU A 1 115 ? -1.906 -5.034 -1.630 1.00 94.19 115 LEU A N 1
ATOM 858 C CA . LEU A 1 115 ? -1.063 -5.852 -2.491 1.00 94.19 115 LEU A CA 1
ATOM 859 C C . LEU A 1 115 ? -1.513 -7.306 -2.492 1.00 94.19 115 LEU A C 1
ATOM 861 O O . LEU A 1 115 ? -1.856 -7.882 -1.457 1.00 94.19 115 LEU A O 1
ATOM 865 N N . ARG A 1 116 ? -1.392 -7.937 -3.659 1.00 94.19 116 ARG A N 1
ATOM 866 C CA . ARG A 1 116 ? -1.479 -9.388 -3.783 1.00 94.19 116 ARG A CA 1
ATOM 867 C C . ARG A 1 116 ? -0.473 -9.893 -4.800 1.00 94.19 116 ARG A C 1
ATOM 869 O O . ARG A 1 116 ? -0.569 -9.574 -5.983 1.00 94.19 116 ARG A O 1
ATOM 876 N N . ALA A 1 117 ? 0.466 -10.707 -4.341 1.00 91.31 117 ALA A N 1
ATOM 877 C CA . ALA A 1 117 ? 1.349 -11.455 -5.218 1.00 91.31 117 ALA A CA 1
ATOM 878 C C . ALA A 1 117 ? 0.781 -12.868 -5.450 1.00 91.31 117 ALA A C 1
ATOM 880 O O . ALA A 1 117 ? 0.197 -13.474 -4.551 1.00 91.31 117 ALA A O 1
ATOM 881 N N . MET A 1 118 ? 0.830 -13.332 -6.701 1.00 88.88 118 MET A N 1
ATOM 882 C CA . MET A 1 118 ? 0.314 -14.634 -7.137 1.00 88.88 118 MET A CA 1
ATOM 883 C C . MET A 1 118 ? 1.089 -15.104 -8.368 1.00 88.88 118 MET A C 1
ATOM 885 O O . MET A 1 118 ? 1.014 -14.458 -9.406 1.00 88.88 118 MET A O 1
ATOM 889 N N . ASP A 1 119 ? 1.809 -16.224 -8.287 1.00 86.69 119 ASP A N 1
ATOM 890 C CA . ASP A 1 119 ? 2.407 -16.914 -9.447 1.00 86.69 119 ASP A CA 1
ATOM 891 C C . ASP A 1 119 ? 3.137 -15.996 -10.451 1.00 86.69 119 ASP A C 1
ATOM 893 O O . ASP A 1 119 ? 2.958 -16.071 -11.667 1.00 86.69 119 ASP A O 1
ATOM 897 N N . GLY A 1 120 ? 3.984 -15.098 -9.938 1.00 90.69 120 GLY A N 1
ATOM 898 C CA . GLY A 1 120 ? 4.735 -14.157 -10.772 1.00 90.69 120 GLY A CA 1
ATOM 899 C C . GLY A 1 120 ? 3.917 -12.963 -11.268 1.00 90.69 120 GLY A C 1
ATOM 900 O O . GLY A 1 120 ? 4.398 -12.226 -12.120 1.00 90.69 120 GLY A O 1
ATOM 901 N N . GLN A 1 121 ? 2.726 -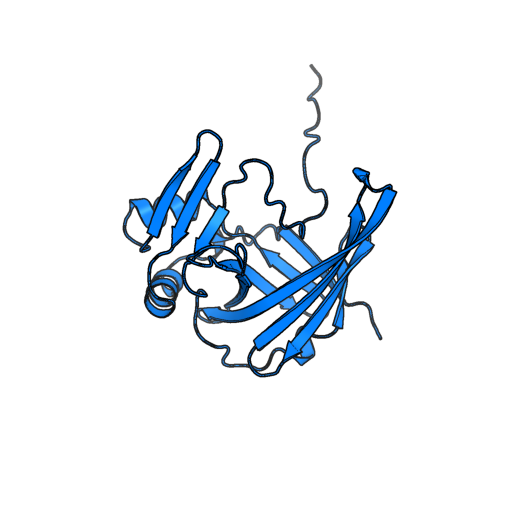12.733 -10.729 1.00 93.75 121 GLN A N 1
ATOM 902 C CA . GLN A 1 121 ? 1.972 -11.492 -10.860 1.00 93.75 121 GLN A CA 1
ATOM 903 C C . GLN A 1 121 ? 1.951 -10.748 -9.526 1.00 93.75 121 GLN A C 1
ATOM 905 O O . GLN A 1 121 ? 1.939 -11.366 -8.463 1.00 93.75 121 GLN A O 1
ATOM 910 N N . LEU A 1 122 ? 1.952 -9.422 -9.594 1.00 93.94 122 LEU A N 1
ATOM 911 C CA . LEU A 1 122 ? 1.734 -8.533 -8.462 1.00 93.94 122 LEU A CA 1
ATOM 912 C C . LEU A 1 122 ? 0.599 -7.588 -8.835 1.00 93.94 122 LEU A C 1
ATOM 914 O O . LEU A 1 122 ? 0.738 -6.779 -9.750 1.00 93.94 122 LEU A O 1
ATOM 918 N N . ALA A 1 123 ? -0.521 -7.727 -8.142 1.00 93.44 123 ALA A N 1
ATOM 919 C CA . ALA A 1 123 ? -1.674 -6.861 -8.280 1.00 93.44 123 ALA A CA 1
ATOM 920 C C . ALA A 1 123 ? -1.707 -5.843 -7.135 1.00 93.44 123 ALA A C 1
ATOM 922 O O . ALA A 1 123 ? -1.371 -6.165 -5.990 1.00 93.44 123 ALA A O 1
ATOM 923 N N . VAL A 1 124 ? -2.091 -4.615 -7.473 1.00 92.69 124 VAL A N 1
ATOM 924 C CA . VAL A 1 124 ? -2.126 -3.462 -6.574 1.00 92.69 124 VAL A CA 1
ATOM 925 C C . VAL A 1 124 ? -3.490 -2.798 -6.687 1.00 92.69 124 VAL A C 1
ATOM 927 O O . VAL A 1 124 ? -3.952 -2.525 -7.796 1.00 92.69 124 VAL A O 1
ATOM 930 N N . TRP A 1 125 ? -4.102 -2.503 -5.545 1.00 93.44 125 TRP A N 1
ATOM 931 C CA . TRP A 1 125 ? -5.356 -1.761 -5.457 1.00 93.44 125 TRP A CA 1
ATOM 932 C C . TRP A 1 125 ? -5.164 -0.480 -4.648 1.00 93.44 125 TRP A C 1
ATOM 934 O O . TRP A 1 125 ? -4.442 -0.465 -3.643 1.00 93.44 125 TRP A O 1
ATOM 944 N N . LEU A 1 126 ? -5.824 0.582 -5.105 1.00 91.75 126 LEU A N 1
ATOM 945 C CA . LEU A 1 126 ? -5.886 1.873 -4.426 1.00 91.75 126 LEU A CA 1
ATOM 946 C C . LEU A 1 126 ? -7.088 1.894 -3.472 1.00 91.75 126 LEU A C 1
ATOM 948 O O . LEU A 1 126 ? -8.085 1.229 -3.757 1.00 91.75 126 LEU A O 1
ATOM 952 N N . PRO A 1 127 ? -7.015 2.635 -2.357 1.00 93.56 127 PRO A N 1
ATOM 953 C CA . PRO A 1 127 ? -8.186 2.869 -1.524 1.00 93.56 127 PRO A CA 1
ATOM 954 C C . PRO A 1 127 ? -9.246 3.678 -2.283 1.00 93.56 127 PRO A C 1
ATOM 956 O O . PRO A 1 127 ? -8.924 4.643 -2.978 1.00 93.56 127 PRO A O 1
ATOM 959 N N . ASP A 1 128 ? -10.511 3.301 -2.115 1.00 92.56 128 ASP A N 1
ATOM 960 C CA . ASP A 1 128 ? -11.662 4.057 -2.604 1.00 92.56 128 ASP A CA 1
ATOM 961 C C . ASP A 1 128 ? -11.949 5.229 -1.658 1.00 92.56 128 ASP A C 1
ATOM 963 O O . ASP A 1 128 ? -12.337 5.046 -0.502 1.00 92.56 128 ASP A O 1
ATOM 967 N N . VAL A 1 129 ? -11.730 6.450 -2.139 1.00 92.38 129 VAL A N 1
ATOM 968 C CA . VAL A 1 129 ? -11.832 7.644 -1.295 1.00 92.38 129 VAL A CA 1
ATOM 969 C C . VAL A 1 129 ? -13.261 7.888 -0.816 1.00 92.38 129 VAL A C 1
ATOM 971 O O . VAL A 1 129 ? -13.443 8.263 0.341 1.00 92.38 129 VAL A O 1
ATOM 974 N N . ASP A 1 130 ? -14.266 7.632 -1.655 1.00 92.06 130 ASP A N 1
ATOM 975 C CA . ASP A 1 130 ? -15.670 7.864 -1.307 1.00 92.06 130 ASP A CA 1
ATOM 976 C C . ASP A 1 130 ? -16.115 6.893 -0.205 1.00 92.06 130 ASP A C 1
ATOM 978 O O . ASP A 1 130 ? -16.823 7.277 0.729 1.00 92.06 130 ASP A O 1
ATOM 982 N N . GLU A 1 131 ? -15.684 5.633 -0.277 1.00 94.94 131 GLU A N 1
ATOM 983 C CA . GLU A 1 131 ? -15.975 4.643 0.762 1.00 94.94 131 GLU A CA 1
ATOM 984 C C . GLU A 1 131 ? -15.235 4.952 2.071 1.00 94.94 131 GLU A C 1
ATOM 986 O O . GLU A 1 131 ? -15.835 4.899 3.147 1.00 94.94 131 GLU A O 1
ATOM 991 N N . PHE A 1 132 ? -13.960 5.349 2.014 1.00 95.56 132 PHE A N 1
ATOM 992 C CA . PHE A 1 132 ? -13.226 5.755 3.217 1.00 95.56 132 PHE A CA 1
ATOM 993 C C . PHE A 1 132 ? -13.788 7.036 3.849 1.00 95.56 132 PHE A C 1
ATOM 995 O O . PHE A 1 132 ? -13.852 7.121 5.077 1.00 95.56 132 PHE A O 1
ATOM 1002 N N . GLN A 1 133 ? -14.246 8.000 3.045 1.00 95.12 133 GLN A N 1
ATOM 1003 C CA . GLN A 1 133 ? -14.910 9.207 3.536 1.00 95.12 133 GLN A CA 1
ATOM 1004 C C . GLN A 1 133 ? -16.164 8.851 4.343 1.00 95.12 133 GLN A C 1
ATOM 1006 O O . GLN A 1 133 ? -16.300 9.306 5.480 1.00 95.12 133 GLN A O 1
ATOM 1011 N N . LYS A 1 134 ? -17.035 7.979 3.814 1.00 95.06 134 LYS A N 1
ATOM 1012 C CA . LYS A 1 134 ? -18.241 7.519 4.530 1.00 95.06 134 LYS A CA 1
ATOM 1013 C C . LYS A 1 134 ? -17.895 6.908 5.885 1.00 95.06 134 LYS A C 1
ATOM 1015 O O . LYS A 1 134 ? -18.537 7.222 6.881 1.00 95.06 134 LYS A O 1
ATOM 1020 N N . LEU A 1 135 ? -16.855 6.075 5.949 1.00 96.56 135 LEU A N 1
ATOM 1021 C CA . LEU A 1 135 ? -16.440 5.444 7.204 1.00 96.56 135 LEU A CA 1
ATOM 1022 C C . LEU A 1 135 ? -15.958 6.452 8.253 1.00 96.56 135 LEU A C 1
ATOM 1024 O O . LEU A 1 135 ? -16.161 6.227 9.448 1.00 96.56 135 LEU A O 1
ATOM 1028 N N . VAL A 1 136 ? -15.324 7.548 7.833 1.00 96.62 136 VAL A N 1
ATOM 1029 C CA . VAL A 1 136 ? -14.929 8.636 8.737 1.00 96.62 136 VAL A CA 1
ATOM 1030 C C . VAL A 1 136 ? -16.154 9.439 9.185 1.00 96.62 136 VAL A C 1
ATOM 1032 O O . VAL A 1 136 ? -16.329 9.661 10.382 1.00 96.62 136 VAL A O 1
ATOM 1035 N N . GLU A 1 137 ? -17.055 9.804 8.268 1.00 95.94 137 GLU A N 1
ATOM 1036 C CA . GLU A 1 137 ? -18.304 10.521 8.585 1.00 95.94 137 GLU A CA 1
ATOM 1037 C C . GLU A 1 137 ? -19.203 9.732 9.555 1.00 95.94 137 GLU A C 1
ATOM 1039 O O . GLU A 1 137 ? -19.801 10.294 10.478 1.00 95.94 137 GLU A O 1
ATOM 1044 N N . GLU A 1 138 ? -19.258 8.410 9.392 1.00 96.44 138 GLU A N 1
ATOM 1045 C CA . GLU A 1 138 ? -20.003 7.488 10.253 1.00 96.44 138 GLU A CA 1
ATOM 1046 C C . GLU A 1 138 ? -19.279 7.164 11.574 1.00 96.44 138 GLU A C 1
ATOM 1048 O O . GLU A 1 138 ? -19.825 6.446 12.413 1.00 96.44 138 GLU A O 1
ATOM 1053 N N . ASN A 1 139 ? -18.089 7.732 11.811 1.00 95.94 139 ASN A N 1
ATOM 1054 C CA . ASN A 1 139 ? -17.229 7.481 12.976 1.00 95.94 139 ASN A CA 1
ATOM 1055 C C . ASN A 1 139 ? -16.826 6.001 13.144 1.00 95.94 139 ASN A C 1
ATOM 1057 O O . ASN A 1 139 ? -16.572 5.538 14.259 1.00 95.94 139 ASN A O 1
ATOM 1061 N N . VAL A 1 140 ? -16.772 5.249 12.042 1.00 96.50 140 VAL A N 1
ATOM 1062 C CA . VAL A 1 140 ? -16.247 3.876 12.009 1.00 96.50 140 VAL A CA 1
ATOM 1063 C C . VAL A 1 140 ? -14.719 3.895 11.985 1.00 96.50 140 VAL A C 1
ATOM 1065 O O . VAL A 1 140 ? -14.079 3.096 12.669 1.00 96.50 140 VAL A O 1
ATOM 1068 N N . LEU A 1 141 ? -14.132 4.825 11.225 1.00 96.94 141 LEU A N 1
ATOM 1069 C CA . LEU A 1 141 ? -12.697 5.099 11.213 1.00 96.94 141 LEU A CA 1
ATOM 1070 C C . LEU A 1 141 ? -12.400 6.443 11.880 1.00 96.94 141 LEU A C 1
ATOM 1072 O O . LEU A 1 141 ? -13.150 7.405 11.741 1.00 96.94 141 LEU A O 1
ATOM 1076 N N . ILE A 1 142 ? -11.272 6.507 12.588 1.00 96.12 142 ILE A N 1
ATOM 1077 C CA . ILE A 1 142 ? -10.777 7.742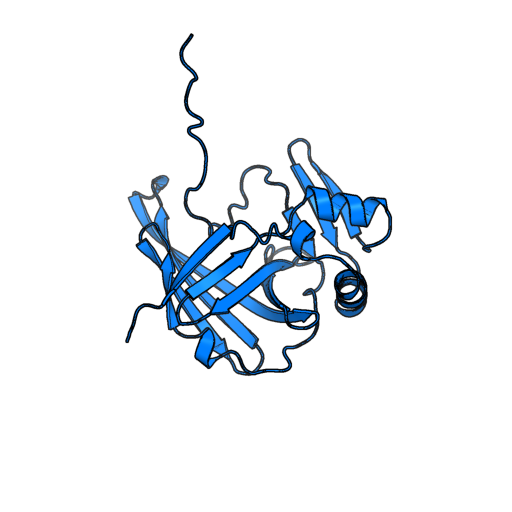 13.201 1.00 96.12 142 ILE A CA 1
ATOM 1078 C C . ILE A 1 142 ? -9.938 8.480 12.158 1.00 96.12 142 ILE A C 1
ATOM 1080 O O . ILE A 1 142 ? -8.834 8.039 11.820 1.00 96.12 142 ILE A O 1
ATOM 1084 N N . GLY A 1 143 ? -10.455 9.596 11.658 1.00 95.38 143 GLY A N 1
ATOM 1085 C CA . GLY A 1 143 ? -9.787 10.415 10.660 1.00 95.38 143 GLY A CA 1
ATOM 1086 C C . GLY A 1 143 ? -10.419 11.790 10.515 1.00 95.38 143 GLY A C 1
ATOM 1087 O O . GLY A 1 143 ? -11.456 12.076 11.109 1.00 95.38 143 GLY A O 1
ATOM 1088 N N . ASP A 1 144 ? -9.766 12.616 9.712 1.00 93.94 144 ASP A N 1
ATOM 1089 C CA . ASP A 1 144 ? -10.198 13.956 9.351 1.00 93.94 144 ASP A CA 1
ATOM 1090 C C . ASP A 1 144 ? -10.478 14.015 7.843 1.00 93.94 144 ASP A C 1
ATOM 1092 O O . ASP A 1 144 ? -9.832 13.324 7.046 1.00 93.94 144 ASP A O 1
ATOM 1096 N N . LEU A 1 145 ? -11.450 14.844 7.461 1.00 92.94 145 LEU A N 1
ATOM 1097 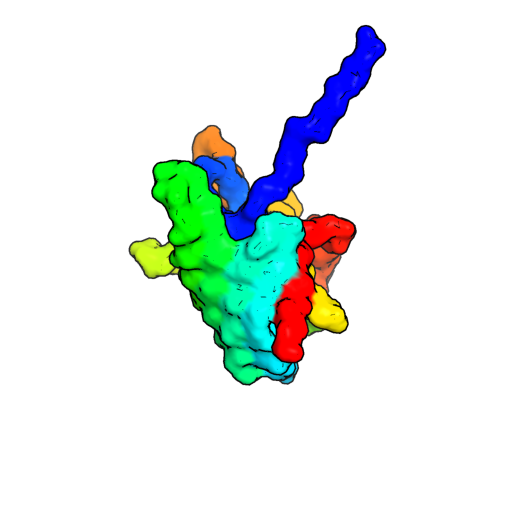C CA . LEU A 1 145 ? -11.710 15.194 6.068 1.00 92.94 145 LEU A CA 1
ATOM 1098 C C . LEU A 1 145 ? -11.079 16.554 5.787 1.00 92.94 145 LEU A C 1
ATOM 1100 O O . LEU A 1 145 ? -11.438 17.558 6.407 1.00 92.94 145 LEU A O 1
ATOM 1104 N N . GLU A 1 146 ? -10.149 16.583 4.845 1.00 86.81 146 GLU A N 1
ATOM 1105 C CA . GLU A 1 146 ? -9.534 17.805 4.353 1.00 86.81 146 GLU A CA 1
ATOM 1106 C C . GLU A 1 146 ? -10.120 18.119 2.975 1.00 86.81 146 GLU A C 1
ATOM 1108 O O . GLU A 1 146 ? -9.764 17.504 1.969 1.00 86.81 146 GLU A O 1
ATOM 1113 N N . GLU A 1 147 ? -11.056 19.067 2.935 1.00 73.06 147 GLU A N 1
ATOM 1114 C CA . GLU A 1 147 ? -11.580 19.605 1.681 1.00 73.06 147 GLU A CA 1
ATOM 1115 C C . GLU A 1 147 ? -10.681 20.747 1.208 1.00 73.06 147 GLU A C 1
ATOM 1117 O O . GLU A 1 147 ? -10.602 21.808 1.840 1.00 73.06 147 GLU A O 1
ATOM 1122 N N . ASP A 1 148 ? -10.028 20.554 0.066 1.00 65.81 148 ASP A N 1
ATOM 1123 C CA . ASP A 1 148 ? -9.512 21.668 -0.712 1.00 65.81 148 ASP A CA 1
ATOM 1124 C C . ASP A 1 148 ? -10.495 22.014 -1.845 1.00 65.81 148 ASP A C 1
ATOM 1126 O O . ASP A 1 148 ? -11.459 21.303 -2.124 1.00 65.81 148 ASP A O 1
ATOM 1130 N N . SER A 1 149 ? -10.298 23.158 -2.502 1.00 57.44 149 SER A N 1
ATOM 1131 C CA . SER A 1 149 ? -11.217 23.640 -3.547 1.00 57.44 149 SER A CA 1
ATOM 1132 C C . SER A 1 149 ? -11.402 22.700 -4.756 1.00 57.44 149 SER A C 1
ATOM 1134 O O . SER A 1 149 ? -12.217 23.013 -5.627 1.00 57.44 149 SER A O 1
ATOM 1136 N N . GLN A 1 150 ? -10.624 21.618 -4.866 1.00 61.00 150 GLN A N 1
ATOM 1137 C CA . GLN A 1 150 ? -10.590 20.707 -6.011 1.00 61.00 150 GLN A CA 1
ATOM 1138 C C . GLN A 1 150 ? -10.511 19.211 -5.643 1.00 61.00 150 GLN A C 1
ATOM 1140 O O . GLN A 1 150 ? -10.692 18.397 -6.547 1.00 61.00 150 GLN A O 1
ATOM 1145 N N . ALA A 1 151 ? -10.287 18.843 -4.376 1.00 67.44 151 ALA A N 1
ATOM 1146 C CA . ALA A 1 151 ? -10.128 17.465 -3.915 1.00 67.44 151 ALA A CA 1
ATOM 1147 C C . ALA A 1 151 ? -10.670 17.244 -2.493 1.00 67.44 151 ALA A C 1
ATOM 1149 O O . ALA A 1 151 ? -10.528 18.097 -1.614 1.00 67.44 151 ALA A O 1
ATOM 1150 N N . SER A 1 152 ? -11.230 16.054 -2.271 1.00 76.12 152 SER A N 1
ATOM 1151 C CA . SER A 1 152 ? -11.547 15.533 -0.937 1.00 76.12 152 SER A CA 1
ATOM 1152 C C . SER A 1 152 ? -10.434 14.594 -0.494 1.00 76.12 152 SER A C 1
ATOM 1154 O O . SER A 1 152 ? -10.239 13.559 -1.133 1.00 76.12 152 SER A O 1
ATOM 1156 N N . ASN A 1 153 ? -9.718 14.933 0.576 1.00 87.75 153 ASN A N 1
ATOM 1157 C CA . ASN A 1 153 ? -8.673 14.083 1.139 1.00 87.75 153 ASN A CA 1
ATOM 1158 C C . ASN A 1 153 ? -9.129 13.506 2.478 1.00 87.75 153 ASN A C 1
ATOM 1160 O O . ASN A 1 153 ? -9.652 14.217 3.336 1.00 87.75 153 ASN A O 1
ATOM 1164 N N . VAL A 1 154 ? -8.908 12.209 2.663 1.00 93.00 154 VAL A N 1
ATOM 1165 C CA . VAL A 1 154 ? -9.169 11.511 3.921 1.00 93.00 154 VAL A CA 1
ATOM 1166 C C . VAL A 1 154 ? -7.836 11.270 4.615 1.00 93.00 154 VAL A C 1
ATOM 1168 O O . VAL A 1 154 ? -6.950 10.615 4.064 1.00 93.00 154 VAL A O 1
ATOM 1171 N N . VAL A 1 155 ? -7.697 11.766 5.843 1.00 94.12 155 VAL A N 1
ATOM 1172 C CA . VAL A 1 155 ? -6.494 11.571 6.658 1.00 94.12 155 VAL A CA 1
ATOM 1173 C C . VAL A 1 155 ? -6.852 10.746 7.885 1.00 94.12 155 VAL A C 1
ATOM 1175 O O . VAL A 1 155 ? -7.462 11.237 8.830 1.00 94.12 155 VAL A O 1
ATOM 1178 N N . LEU A 1 156 ? -6.461 9.474 7.901 1.00 96.25 156 LEU A N 1
ATOM 1179 C CA . LEU A 1 156 ? -6.664 8.599 9.052 1.00 96.25 156 LEU A CA 1
ATOM 1180 C C . LEU A 1 156 ? -5.711 9.002 10.183 1.00 96.25 156 LEU A C 1
ATOM 1182 O O . LEU A 1 156 ? -4.488 9.034 10.015 1.00 96.25 156 LEU A O 1
ATOM 1186 N N . THR A 1 157 ? -6.273 9.310 11.351 1.00 95.88 157 THR A N 1
ATOM 1187 C CA . THR A 1 157 ? -5.529 9.826 12.511 1.00 95.88 157 THR A CA 1
ATOM 1188 C C . THR A 1 157 ? -5.443 8.850 13.678 1.00 95.88 157 THR A C 1
ATOM 1190 O O . THR A 1 157 ? -4.656 9.076 14.602 1.00 95.88 157 THR A O 1
ATOM 1193 N N . GLY A 1 158 ? -6.191 7.744 13.616 1.00 95.19 158 GLY A N 1
ATOM 1194 C CA . GLY A 1 158 ? -6.081 6.637 14.562 1.00 95.19 158 GLY A CA 1
ATOM 1195 C C . GLY A 1 158 ? -4.692 5.986 14.579 1.00 95.19 158 GLY A C 1
ATOM 1196 O O . GLY A 1 158 ? -3.876 6.123 13.660 1.00 95.19 158 GLY A O 1
ATOM 1197 N N . SER A 1 159 ? -4.406 5.247 15.649 1.00 95.44 159 SER A N 1
ATOM 1198 C CA . SER A 1 159 ? -3.226 4.383 15.697 1.00 95.44 159 SER A CA 1
ATOM 1199 C C . SER A 1 159 ? -3.328 3.245 14.676 1.00 95.44 159 SER A C 1
ATOM 1201 O O . SER A 1 159 ? -4.423 2.846 14.276 1.00 95.44 159 SER A O 1
ATOM 1203 N N . SER A 1 160 ? -2.182 2.668 14.295 1.00 94.69 160 SER A N 1
ATOM 1204 C CA . SER A 1 160 ? -2.129 1.503 13.398 1.00 94.69 160 SER A CA 1
ATOM 1205 C C . SER A 1 160 ? -3.061 0.374 13.846 1.00 94.69 160 SER A C 1
ATOM 1207 O O . SER A 1 160 ? -3.731 -0.232 13.015 1.00 94.69 160 SER A O 1
ATOM 1209 N N . GLU A 1 161 ? -3.136 0.121 15.157 1.00 94.25 161 GLU A N 1
ATOM 1210 C CA . GLU A 1 161 ? -3.954 -0.946 15.742 1.00 94.25 161 GLU A CA 1
ATOM 1211 C C . GLU A 1 161 ? -5.455 -0.630 15.713 1.00 94.25 161 GLU A C 1
ATOM 1213 O O . GLU A 1 161 ? -6.258 -1.513 15.415 1.00 94.25 161 GLU A O 1
ATOM 1218 N N . GLU A 1 162 ? -5.847 0.616 15.998 1.00 95.62 162 GLU A N 1
ATOM 1219 C CA . GLU A 1 162 ? -7.253 1.039 15.955 1.00 95.62 162 GLU A CA 1
ATOM 1220 C C . GLU A 1 162 ? -7.806 0.945 14.533 1.00 95.62 162 GLU A C 1
ATOM 1222 O O . GLU A 1 162 ? -8.859 0.344 14.320 1.00 95.62 162 GLU A O 1
ATOM 1227 N N . ILE A 1 163 ? -7.058 1.467 13.554 1.00 96.25 163 ILE A N 1
ATOM 1228 C CA . ILE A 1 163 ? -7.439 1.388 12.141 1.00 96.25 163 ILE A CA 1
ATOM 1229 C C . ILE A 1 163 ? -7.458 -0.070 11.674 1.00 96.25 163 ILE A C 1
ATOM 1231 O O . ILE A 1 163 ? -8.424 -0.488 11.040 1.00 96.25 163 ILE A O 1
ATOM 1235 N N . ALA A 1 164 ? -6.445 -0.873 12.026 1.00 95.12 164 ALA A N 1
ATOM 1236 C CA . ALA A 1 164 ? -6.418 -2.293 11.677 1.00 95.12 164 ALA A CA 1
ATOM 1237 C C . ALA A 1 164 ? -7.650 -3.030 12.215 1.00 95.12 164 ALA A C 1
ATOM 1239 O O . ALA A 1 164 ? -8.332 -3.715 11.460 1.00 95.12 164 ALA A O 1
ATOM 1240 N N . THR A 1 165 ? -7.971 -2.842 13.495 1.00 94.69 165 THR A N 1
ATOM 1241 C CA . THR A 1 165 ? -9.112 -3.495 14.152 1.00 94.69 165 THR A CA 1
ATOM 1242 C C . THR A 1 165 ? -10.443 -3.082 13.525 1.00 94.69 165 THR A C 1
ATOM 1244 O O . THR A 1 165 ? -11.329 -3.919 13.348 1.00 94.69 165 THR A O 1
ATOM 1247 N N . ALA A 1 166 ? -10.604 -1.806 13.167 1.00 94.44 166 ALA A N 1
ATOM 1248 C CA . ALA A 1 166 ? -11.800 -1.343 12.473 1.00 94.44 166 ALA A CA 1
ATOM 1249 C C . ALA A 1 166 ? -11.929 -2.009 11.093 1.00 94.44 166 ALA A C 1
ATOM 1251 O O . ALA A 1 166 ? -12.960 -2.609 10.793 1.00 94.44 166 ALA A O 1
ATOM 1252 N N . LEU A 1 167 ? -10.856 -1.992 10.296 1.00 94.50 167 LEU A N 1
ATOM 1253 C CA . LEU A 1 167 ? -10.817 -2.562 8.948 1.00 94.50 167 LEU A CA 1
ATOM 1254 C C . LEU A 1 167 ? -10.990 -4.094 8.915 1.00 94.50 167 LEU A C 1
ATOM 1256 O O . LEU A 1 167 ? -11.532 -4.615 7.942 1.00 94.50 167 LEU A O 1
ATOM 1260 N N . GLU A 1 168 ? -10.589 -4.829 9.960 1.00 92.00 168 GLU A N 1
ATOM 1261 C CA . GLU A 1 168 ? -10.807 -6.288 10.062 1.00 92.00 168 GLU A CA 1
ATOM 1262 C C . GLU A 1 168 ? -12.281 -6.685 10.033 1.00 92.00 168 GLU A C 1
ATOM 1264 O O . GLU A 1 168 ? -12.619 -7.775 9.570 1.00 92.00 168 GLU A O 1
ATOM 1269 N N . ASN A 1 169 ? -13.153 -5.811 10.531 1.00 88.50 169 ASN A N 1
ATOM 1270 C CA . ASN A 1 169 ? -14.583 -6.077 10.640 1.00 88.50 169 ASN A CA 1
ATOM 1271 C C . ASN A 1 169 ? -15.376 -5.592 9.417 1.00 88.50 169 ASN A C 1
ATOM 1273 O O . ASN A 1 169 ? -16.597 -5.748 9.383 1.00 88.50 169 ASN A O 1
ATOM 1277 N N . LEU A 1 170 ? -14.697 -5.010 8.425 1.00 91.19 170 LEU A N 1
ATOM 1278 C CA . LEU A 1 170 ? -15.309 -4.436 7.234 1.00 91.19 170 LEU A CA 1
ATOM 1279 C C . LEU A 1 170 ? -15.089 -5.306 5.997 1.00 91.19 170 LEU A C 1
ATOM 1281 O O . LEU A 1 170 ? -14.140 -6.093 5.889 1.00 91.19 170 LEU A O 1
ATOM 12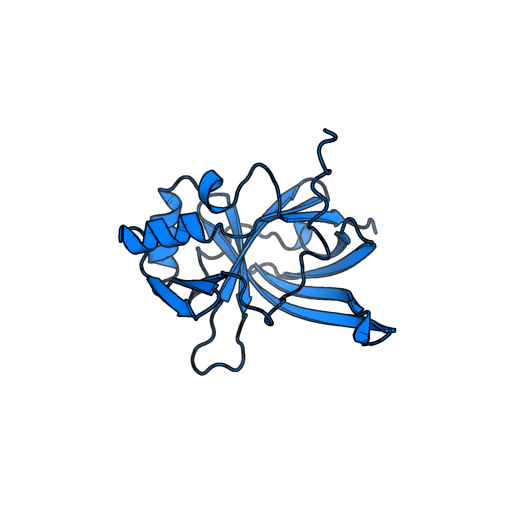85 N N . ASP A 1 171 ? -15.967 -5.116 5.017 1.00 87.25 171 ASP A N 1
ATOM 1286 C CA . ASP A 1 171 ? -15.769 -5.676 3.690 1.00 87.25 171 ASP A CA 1
ATOM 1287 C C . ASP A 1 171 ? -14.736 -4.851 2.911 1.00 87.25 171 ASP A C 1
ATOM 1289 O O . ASP A 1 171 ? -15.066 -3.899 2.203 1.00 87.25 171 ASP A O 1
ATOM 1293 N N . LEU A 1 172 ? -13.458 -5.230 3.029 1.00 85.56 172 LEU A N 1
ATOM 1294 C CA . LEU A 1 172 ? -12.387 -4.569 2.277 1.00 85.56 172 LEU A CA 1
ATOM 1295 C C . LEU A 1 172 ? -12.533 -4.709 0.751 1.00 85.56 172 LEU A C 1
ATOM 1297 O O . LEU A 1 172 ? -11.826 -4.004 0.036 1.00 85.56 172 LEU A O 1
ATOM 1301 N N . ALA A 1 173 ? -13.411 -5.583 0.237 1.00 84.00 173 ALA A N 1
ATOM 1302 C CA . ALA A 1 173 ? -13.648 -5.663 -1.201 1.00 84.00 173 ALA A CA 1
ATOM 1303 C C . ALA A 1 173 ? -14.260 -4.372 -1.757 1.00 84.00 173 ALA A C 1
ATOM 1305 O O . ALA A 1 173 ? -13.865 -3.936 -2.837 1.00 84.00 173 ALA A O 1
ATOM 1306 N N . GLY A 1 174 ? -15.168 -3.752 -0.995 1.00 85.19 174 GLY A N 1
ATOM 1307 C CA . GLY A 1 174 ? -15.771 -2.466 -1.345 1.00 85.19 174 GLY A CA 1
ATOM 1308 C C . GLY A 1 174 ? -14.810 -1.289 -1.186 1.00 85.19 174 GLY A C 1
ATOM 1309 O O . GLY A 1 174 ? -14.881 -0.344 -1.954 1.00 85.19 174 GLY A O 1
ATOM 1310 N N . LEU A 1 175 ? -13.861 -1.375 -0.250 1.00 90.75 175 LEU A N 1
ATOM 1311 C CA . LEU A 1 175 ? -12.925 -0.284 0.054 1.00 90.75 175 LEU A CA 1
ATOM 1312 C C . LEU A 1 175 ? -11.756 -0.148 -0.929 1.00 90.75 175 LEU A C 1
ATOM 1314 O O . LEU A 1 175 ? -11.011 0.823 -0.846 1.00 90.75 175 LEU A O 1
ATOM 1318 N N . PHE A 1 176 ? -11.548 -1.134 -1.800 1.00 89.12 176 PHE A N 1
ATOM 1319 C CA . PHE A 1 176 ? -10.393 -1.194 -2.702 1.00 89.12 176 PHE A CA 1
ATOM 1320 C C . PHE A 1 176 ? -10.766 -1.667 -4.118 1.00 89.12 176 PHE A C 1
ATOM 1322 O O . PHE A 1 176 ? -9.874 -2.068 -4.850 1.00 89.12 176 PHE A O 1
ATOM 1329 N N . ASP A 1 177 ? -12.058 -1.712 -4.476 1.00 83.88 177 ASP A N 1
ATOM 1330 C CA . ASP A 1 177 ? -12.597 -2.322 -5.710 1.00 83.88 177 ASP A CA 1
ATOM 1331 C C . ASP A 1 177 ? -11.836 -3.580 -6.171 1.00 83.88 177 ASP A C 1
ATOM 1333 O O . ASP A 1 177 ? -11.084 -3.601 -7.148 1.00 83.88 177 ASP A O 1
ATOM 1337 N N . TRP A 1 178 ? -12.039 -4.688 -5.459 1.00 82.06 178 TRP A N 1
ATOM 1338 C CA . TRP A 1 178 ? -11.301 -5.930 -5.722 1.00 82.06 178 TRP A CA 1
ATOM 1339 C C . TRP A 1 178 ? -11.483 -6.500 -7.133 1.00 82.06 178 TRP A C 1
ATOM 1341 O O . TRP A 1 178 ? -10.705 -7.367 -7.543 1.00 82.06 178 TRP A O 1
ATOM 1351 N N . SER A 1 179 ? -12.516 -6.065 -7.857 1.00 80.88 179 SER A N 1
ATOM 1352 C CA . SER A 1 179 ? -12.806 -6.566 -9.195 1.00 80.88 179 SER A CA 1
ATOM 1353 C C . SER A 1 179 ? -11.830 -6.040 -10.248 1.00 80.88 179 SER A C 1
ATOM 1355 O O . SER A 1 179 ? -11.579 -6.734 -11.237 1.00 80.88 179 SER A O 1
ATOM 1357 N N . GLU A 1 180 ? -11.225 -4.877 -9.999 1.00 84.31 180 GLU A N 1
ATOM 1358 C CA . GLU A 1 180 ? -10.373 -4.180 -10.954 1.00 84.31 180 GLU A CA 1
ATOM 1359 C C . GLU A 1 180 ? -9.105 -3.646 -10.262 1.00 84.31 180 GLU A C 1
ATOM 1361 O O . GLU A 1 180 ? -9.112 -2.566 -9.675 1.00 84.31 180 GLU A O 1
ATOM 1366 N N . PRO A 1 181 ? -7.983 -4.395 -10.291 1.00 87.31 181 PRO A N 1
ATOM 1367 C CA . PRO A 1 181 ? -6.718 -3.877 -9.783 1.00 87.31 181 PRO A CA 1
ATOM 1368 C C . PRO A 1 181 ? -6.295 -2.635 -10.562 1.00 87.31 181 PRO A C 1
ATOM 1370 O O . PRO A 1 181 ? -6.274 -2.639 -11.793 1.00 87.31 181 PRO A O 1
ATOM 1373 N N . ALA A 1 182 ? -5.857 -1.610 -9.834 1.00 86.88 182 ALA A N 1
ATOM 1374 C CA . ALA A 1 182 ? -5.296 -0.401 -10.427 1.00 86.88 182 ALA A CA 1
ATOM 1375 C C . ALA A 1 182 ? -4.016 -0.703 -11.220 1.00 86.88 182 ALA A C 1
ATOM 1377 O O . ALA A 1 182 ? -3.727 -0.057 -12.228 1.00 86.88 182 ALA A O 1
ATOM 1378 N N . VAL A 1 183 ? -3.246 -1.698 -10.768 1.00 87.12 183 VAL A N 1
ATOM 1379 C CA . VAL A 1 183 ? -2.001 -2.123 -11.413 1.00 87.12 183 VAL A CA 1
ATOM 1380 C C . VAL A 1 183 ? -1.893 -3.634 -11.383 1.00 87.12 183 VAL A C 1
ATOM 1382 O O . VAL A 1 183 ? -2.089 -4.260 -10.343 1.00 87.12 183 VAL A O 1
ATOM 1385 N N . VAL A 1 184 ? -1.485 -4.213 -12.509 1.00 90.31 184 VAL A N 1
ATOM 1386 C CA . VAL A 1 184 ? -1.003 -5.593 -12.575 1.00 90.31 184 VAL A CA 1
ATOM 1387 C C . VAL A 1 184 ? 0.390 -5.587 -13.179 1.00 90.31 184 VAL A C 1
ATOM 1389 O O . VAL A 1 184 ? 0.603 -5.103 -14.291 1.00 90.31 184 VAL A O 1
ATOM 1392 N N . LEU A 1 185 ? 1.340 -6.137 -12.435 1.00 92.25 185 LEU A N 1
ATOM 1393 C CA . LEU A 1 185 ? 2.721 -6.300 -12.854 1.00 92.25 185 LEU A CA 1
ATOM 1394 C C . LEU A 1 185 ? 3.035 -7.779 -13.037 1.00 92.25 185 LEU A C 1
ATOM 1396 O O . LEU A 1 185 ? 2.566 -8.622 -12.274 1.00 92.25 185 LEU A O 1
ATOM 1400 N N . VAL A 1 186 ? 3.883 -8.090 -14.010 1.00 94.38 186 VAL A N 1
ATOM 1401 C CA . VAL A 1 186 ? 4.357 -9.451 -14.267 1.00 94.38 186 VAL A CA 1
ATOM 1402 C C . VAL A 1 186 ? 5.847 -9.524 -13.978 1.00 94.38 186 VAL A C 1
ATOM 1404 O O . VAL A 1 186 ? 6.629 -8.671 -14.396 1.00 94.38 186 VAL A O 1
ATOM 1407 N N . ARG A 1 187 ? 6.256 -10.549 -13.241 1.00 94.31 187 ARG A N 1
ATOM 1408 C CA . ARG A 1 187 ? 7.645 -10.807 -12.892 1.00 94.31 187 ARG A CA 1
ATOM 1409 C C . ARG A 1 187 ? 8.439 -11.104 -14.157 1.00 94.31 187 ARG A C 1
ATOM 1411 O O . ARG A 1 187 ? 8.110 -12.007 -14.925 1.00 94.31 187 ARG A O 1
ATOM 1418 N N . VAL A 1 188 ? 9.535 -10.382 -14.331 1.00 91.88 188 VAL A N 1
ATOM 1419 C CA . VAL A 1 188 ? 10.515 -10.676 -15.370 1.00 91.88 188 VAL A CA 1
ATOM 1420 C C . VAL A 1 188 ? 11.345 -11.860 -14.879 1.00 91.88 188 VAL A C 1
ATOM 1422 O O . VAL A 1 188 ? 11.971 -11.793 -13.817 1.00 91.88 188 VAL A O 1
ATOM 1425 N N . ALA A 1 189 ? 11.290 -12.979 -15.605 1.00 76.62 189 ALA A N 1
ATOM 1426 C CA . ALA A 1 189 ? 12.068 -14.170 -15.279 1.00 76.62 189 ALA A CA 1
ATOM 1427 C C . ALA A 1 189 ? 13.574 -13.844 -15.257 1.00 76.62 189 ALA A C 1
ATOM 1429 O O . ALA A 1 189 ? 14.047 -13.041 -16.063 1.00 76.62 189 ALA A O 1
ATOM 1430 N N . ARG A 1 190 ? 14.304 -14.457 -14.317 1.00 55.75 190 ARG A N 1
ATOM 1431 C CA . ARG A 1 190 ? 15.774 -14.416 -14.280 1.00 55.75 190 ARG A CA 1
ATOM 1432 C C . ARG A 1 190 ? 16.376 -15.311 -15.354 1.00 55.75 190 ARG A C 1
ATOM 1434 O O . ARG A 1 190 ? 15.804 -16.401 -15.579 1.00 55.75 190 ARG A O 1
#

Solvent-accessible surface area (backbone atoms only — not comparable to full-atom values): 10672 Å² total; per-residue (Å²): 145,74,85,80,75,90,81,80,89,85,80,70,75,82,64,87,72,88,74,76,59,67,57,41,56,34,18,64,39,57,66,28,39,78,55,93,66,70,52,20,80,80,58,37,44,45,30,34,36,92,85,69,38,41,37,38,35,47,35,41,72,82,32,44,33,39,38,38,36,45,45,79,38,78,95,74,75,40,78,46,78,51,72,52,51,36,40,37,15,25,47,86,95,43,38,31,43,26,30,67,70,35,80,86,45,100,70,47,34,22,36,57,33,46,47,47,76,55,98,56,33,41,36,33,22,55,65,35,47,72,55,52,45,51,33,33,78,70,64,65,39,56,51,48,80,48,77,54,104,70,25,58,30,36,39,32,67,41,54,27,65,58,48,25,58,46,54,65,77,48,71,60,52,73,37,28,44,71,89,58,58,68,30,61,27,38,51,58,81,130